Protein AF-A0A954JPV0-F1 (afdb_monomer_lite)

Secondary structure (DSSP, 8-state):
-------PPPPPPSHHHHHHHHHHHHHHHHHHHHHHHH--GGGS-HHHHHH-SS-HHHHHHHHHHHHHHHHHHHHH-HHHHHHHHHHHHHHHHHHHHHHHHTT-S---TT-TT----HHHHHHHHHHHHHHHHHT-HHHHPPPPS-HHHHHHHHHHHHHHHHHHHHHTGGG-PPPPTTS----TTSSSSS------

Foldseek 3Di:
DDDPDPPPPDAPALVLLLVLLLVLLVVLLQLLVLCLQAADLVLDQVVQVVPDPDDSLVSSLVVSLLSQLLSLCCVLPVLVSLVSSLVVLVVLLVSLVVCVVVVHQANSSSHPVDRDGSVVVNVVSVVSSCSNVVSVNNRNPDDDPCVPVSVVVSVVSSVCSNCSSVVSVVPPDDDDPPDPPPPPPPPPPPPPDDDD

pLDDT: mean 75.8, std 16.7, range [33.97, 94.75]

Structure (mmCIF, N/CA/C/O backbone):
data_AF-A0A954JPV0-F1
#
_entry.id   AF-A0A954JPV0-F1
#
loop_
_atom_site.group_PDB
_atom_site.id
_atom_site.type_symbol
_atom_site.label_atom_id
_atom_site.label_alt_id
_atom_site.label_comp_id
_atom_site.label_asym_id
_atom_site.label_entity_id
_atom_site.label_seq_id
_atom_site.pdbx_PDB_ins_code
_atom_site.Cartn_x
_atom_site.Cartn_y
_atom_site.Cartn_z
_atom_site.occupancy
_atom_site.B_iso_or_equiv
_atom_site.auth_seq_id
_atom_site.auth_comp_id
_atom_site.auth_asym_id
_atom_site.auth_atom_id
_atom_site.pdbx_PDB_model_num
ATOM 1 N N . MET A 1 1 ? -30.357 -12.661 48.361 1.00 48.56 1 MET A N 1
ATOM 2 C CA . MET A 1 1 ? -30.732 -12.883 46.947 1.00 48.56 1 MET A CA 1
ATOM 3 C C . MET A 1 1 ? -29.693 -12.183 46.084 1.00 48.56 1 MET A C 1
ATOM 5 O O . MET A 1 1 ? -29.606 -10.963 46.142 1.00 48.56 1 MET A O 1
ATOM 9 N N . SER A 1 2 ? -28.815 -12.945 45.427 1.00 56.59 2 SER A N 1
ATOM 10 C CA . SER A 1 2 ? -27.717 -12.410 44.614 1.00 56.59 2 SER A CA 1
ATOM 11 C C . SER A 1 2 ? -28.245 -11.899 43.273 1.00 56.59 2 SER A C 1
ATOM 13 O O . SER A 1 2 ? -29.060 -12.549 42.623 1.00 56.59 2 SER A O 1
ATOM 15 N N . GLN A 1 3 ? -27.791 -10.715 42.864 1.00 58.31 3 GLN A N 1
ATOM 16 C CA . GLN A 1 3 ? -28.066 -10.189 41.533 1.00 58.31 3 GLN A CA 1
ATOM 17 C C . GLN A 1 3 ? -27.213 -10.949 40.516 1.00 58.31 3 GLN A C 1
ATOM 19 O O . GLN A 1 3 ? -26.001 -10.760 40.429 1.00 58.31 3 GLN A O 1
ATOM 24 N N . PHE A 1 4 ? -27.854 -11.836 39.761 1.00 61.06 4 PHE A N 1
ATOM 25 C CA . PHE A 1 4 ? -27.301 -12.402 38.541 1.00 61.06 4 PHE A CA 1
ATOM 26 C C . PHE A 1 4 ? -27.223 -11.273 37.508 1.00 61.06 4 PHE A C 1
ATOM 28 O O . PHE A 1 4 ? -28.245 -10.848 36.977 1.00 61.06 4 PHE A O 1
ATOM 35 N N . ASN A 1 5 ? -26.025 -10.737 37.276 1.00 64.31 5 ASN A N 1
ATOM 36 C CA . ASN A 1 5 ? -25.766 -9.788 36.199 1.00 64.31 5 ASN A CA 1
ATOM 37 C C . ASN A 1 5 ? -25.364 -10.607 34.959 1.00 64.31 5 ASN A C 1
ATOM 39 O O . ASN A 1 5 ? -24.227 -11.086 34.916 1.00 64.31 5 ASN A O 1
ATOM 43 N N . PRO A 1 6 ? -26.260 -10.858 33.982 1.00 62.78 6 PRO A N 1
ATOM 44 C CA . PRO A 1 6 ? -25.884 -11.575 32.777 1.00 62.78 6 PRO A CA 1
ATOM 45 C C . PRO A 1 6 ? -24.966 -10.658 31.977 1.00 62.78 6 PRO A C 1
ATOM 47 O O . PRO A 1 6 ? -25.417 -9.712 31.331 1.00 62.78 6 PRO A O 1
ATOM 50 N N . ALA A 1 7 ? -23.660 -10.915 32.042 1.00 62.38 7 ALA A N 1
ATOM 51 C CA . ALA A 1 7 ? -22.706 -10.310 31.133 1.00 62.38 7 ALA A CA 1
ATOM 52 C C . ALA A 1 7 ? -23.192 -10.590 29.703 1.00 62.38 7 ALA A C 1
ATOM 54 O O . ALA A 1 7 ? -23.116 -11.717 29.213 1.00 62.38 7 ALA A O 1
ATOM 55 N N . GLY A 1 8 ? -23.768 -9.571 29.061 1.00 60.00 8 GLY A N 1
ATOM 56 C CA . GLY A 1 8 ? -24.167 -9.645 27.663 1.00 60.00 8 GLY A CA 1
ATOM 57 C C . GLY A 1 8 ? -22.962 -10.029 26.797 1.00 60.00 8 GLY A C 1
ATOM 58 O O . GLY A 1 8 ? -21.818 -9.813 27.209 1.00 60.00 8 GLY A O 1
ATOM 59 N N . PRO A 1 9 ? -23.183 -10.598 25.602 1.00 63.31 9 PRO A N 1
ATOM 60 C CA . PRO A 1 9 ? -22.105 -11.096 24.756 1.00 63.31 9 PRO A CA 1
ATOM 61 C C . PRO A 1 9 ? -21.020 -10.027 24.561 1.00 63.31 9 PRO A C 1
ATOM 63 O O . PRO A 1 9 ? -21.281 -8.930 24.058 1.00 63.31 9 PRO A O 1
ATOM 66 N N . SER A 1 10 ? -19.793 -10.349 24.981 1.00 66.19 10 SER A N 1
ATOM 67 C CA . SER A 1 10 ? -18.627 -9.482 24.838 1.00 66.19 10 SER A CA 1
ATOM 68 C C . SER A 1 10 ? -18.413 -9.161 23.359 1.00 66.19 10 SER A C 1
ATOM 70 O O . SER A 1 10 ? -18.226 -10.067 22.544 1.00 66.19 10 SER A O 1
ATOM 72 N N . ARG A 1 11 ? -18.447 -7.874 22.990 1.00 64.69 11 ARG A N 1
ATOM 73 C CA . ARG A 1 11 ? -18.156 -7.451 21.612 1.00 64.69 11 ARG A CA 1
ATOM 74 C C . ARG A 1 11 ? -16.735 -7.904 21.239 1.00 64.69 11 ARG A C 1
ATOM 76 O O . ARG A 1 11 ? -15.827 -7.697 22.045 1.00 64.69 11 ARG A O 1
ATOM 83 N N . PRO A 1 12 ? -16.516 -8.479 20.042 1.00 68.31 12 PRO A N 1
ATOM 84 C CA . PRO A 1 12 ? -15.178 -8.864 19.609 1.00 68.31 12 PRO A CA 1
ATOM 85 C C . PRO A 1 12 ? -14.254 -7.640 19.605 1.00 68.31 12 PRO A C 1
ATOM 87 O O . PRO A 1 12 ? -14.662 -6.536 19.227 1.00 68.31 12 PRO A O 1
ATOM 90 N N . SER A 1 13 ? -13.011 -7.822 20.052 1.00 79.06 13 SER A N 1
ATOM 91 C CA . SER A 1 13 ? -12.046 -6.729 20.131 1.00 79.06 13 SER A CA 1
ATOM 92 C C . SER A 1 13 ? -11.695 -6.220 18.727 1.00 79.06 13 SER A C 1
ATOM 94 O O . SER A 1 13 ? -11.434 -6.985 17.801 1.00 79.06 13 SER A O 1
ATOM 96 N N . SER A 1 14 ? -11.680 -4.894 18.551 1.00 83.19 14 SER A N 1
ATOM 97 C CA . SER A 1 14 ? -11.304 -4.280 17.263 1.00 83.19 14 SER A CA 1
ATOM 98 C C . SER A 1 14 ? -9.787 -4.152 17.066 1.00 83.19 14 SER A C 1
ATOM 100 O O . SER A 1 14 ? -9.339 -3.757 15.992 1.00 83.19 14 SER A O 1
ATOM 102 N N . ALA A 1 15 ? -8.997 -4.474 18.095 1.00 86.50 15 ALA A N 1
ATOM 103 C CA . ALA A 1 15 ? -7.543 -4.332 18.116 1.00 86.50 15 ALA A CA 1
ATOM 104 C C . ALA A 1 15 ? -6.817 -5.115 17.002 1.00 86.50 15 ALA A C 1
ATOM 106 O O . ALA A 1 15 ? -6.080 -4.473 16.254 1.00 86.50 15 ALA A O 1
ATOM 107 N N . PRO A 1 16 ? -7.045 -6.432 16.802 1.00 88.44 16 PRO A N 1
ATOM 108 C CA . PRO A 1 16 ? -6.337 -7.179 15.759 1.00 88.44 16 PRO A CA 1
ATOM 109 C C . PRO A 1 16 ? -6.669 -6.670 14.352 1.00 88.44 16 PRO A C 1
ATOM 111 O O . PRO A 1 16 ? -5.779 -6.551 13.518 1.00 88.44 16 PRO A O 1
ATOM 114 N N . ALA A 1 17 ? -7.925 -6.286 14.101 1.00 89.44 17 ALA A N 1
ATOM 115 C CA . ALA A 1 17 ? -8.338 -5.731 12.813 1.00 89.44 17 ALA A CA 1
ATOM 116 C C . ALA A 1 17 ? -7.690 -4.371 12.524 1.00 89.44 17 ALA A C 1
ATOM 118 O O . ALA A 1 17 ? -7.269 -4.106 11.401 1.00 89.44 17 ALA A O 1
ATOM 119 N N . ARG A 1 18 ? -7.581 -3.506 13.538 1.00 89.19 18 ARG A N 1
ATOM 120 C CA . ARG A 1 18 ? -6.890 -2.216 13.403 1.00 89.19 18 ARG A CA 1
ATOM 121 C C . ARG A 1 18 ? -5.397 -2.398 13.171 1.00 89.19 18 ARG A C 1
ATOM 123 O O . ARG A 1 18 ? -4.851 -1.703 12.323 1.00 89.19 18 ARG A O 1
ATOM 130 N N . LEU A 1 19 ? -4.768 -3.323 13.895 1.00 92.75 19 LEU A N 1
ATOM 131 C CA . LEU A 1 19 ? -3.352 -3.629 13.725 1.00 92.75 19 LEU A CA 1
ATOM 132 C C . LEU A 1 19 ? -3.073 -4.175 12.322 1.00 92.75 19 LEU A C 1
ATOM 134 O O . LEU A 1 19 ? -2.177 -3.677 11.655 1.00 92.75 19 LEU A O 1
ATOM 138 N N . ALA A 1 20 ? -3.877 -5.125 11.839 1.00 93.12 20 ALA A N 1
ATOM 139 C CA . ALA A 1 20 ? -3.708 -5.682 10.500 1.00 93.12 20 ALA A CA 1
ATOM 140 C C . ALA A 1 20 ? -3.866 -4.616 9.403 1.00 93.12 20 ALA A C 1
ATOM 142 O O . ALA A 1 20 ? -3.035 -4.534 8.502 1.00 93.12 20 ALA A O 1
ATOM 143 N N . ILE A 1 21 ? -4.880 -3.746 9.511 1.00 92.06 21 ILE A N 1
ATOM 144 C CA . ILE A 1 21 ? -5.064 -2.617 8.583 1.00 92.06 21 ILE A CA 1
ATOM 145 C C . ILE A 1 21 ? -3.882 -1.654 8.648 1.00 92.06 21 ILE A C 1
ATOM 147 O O . ILE A 1 21 ? -3.426 -1.195 7.606 1.00 92.06 21 ILE A O 1
ATOM 151 N N . PHE A 1 22 ? -3.382 -1.352 9.847 1.00 93.88 22 PHE A N 1
ATOM 152 C CA . PHE A 1 22 ? -2.230 -0.476 10.014 1.00 93.88 22 PHE A CA 1
ATOM 153 C C . PHE A 1 22 ? -0.975 -1.064 9.367 1.00 93.88 22 PHE A C 1
ATOM 155 O O . PHE A 1 22 ? -0.300 -0.350 8.639 1.00 93.88 22 PHE A O 1
ATOM 162 N N . LEU A 1 23 ? -0.696 -2.354 9.573 1.00 94.44 23 LEU A N 1
ATOM 163 C CA . LEU A 1 23 ? 0.449 -3.032 8.961 1.00 94.44 23 LEU A CA 1
ATOM 164 C C . LEU A 1 23 ? 0.348 -3.047 7.431 1.00 94.44 23 LEU A C 1
ATOM 166 O O . LEU A 1 23 ? 1.318 -2.707 6.760 1.00 94.44 23 LEU A O 1
ATOM 170 N N . CYS A 1 24 ? -0.829 -3.361 6.879 1.00 93.06 24 CYS A N 1
ATOM 171 C CA . CYS A 1 24 ? -1.049 -3.325 5.429 1.00 93.06 24 CYS A CA 1
ATOM 172 C C . CYS A 1 24 ? -0.903 -1.904 4.868 1.00 93.06 24 CYS A C 1
ATOM 174 O O . CYS A 1 24 ? -0.265 -1.688 3.844 1.00 93.06 24 CYS A O 1
ATOM 176 N N . MET A 1 25 ? -1.475 -0.912 5.553 1.00 94.69 25 MET A N 1
ATOM 177 C CA . MET A 1 25 ? -1.362 0.492 5.163 1.00 94.69 25 MET A CA 1
ATOM 178 C C . MET A 1 25 ? 0.088 0.974 5.220 1.00 94.69 25 MET A C 1
ATOM 180 O O . MET A 1 25 ? 0.541 1.614 4.278 1.00 94.69 25 MET A O 1
ATOM 184 N N . ALA A 1 26 ? 0.823 0.644 6.283 1.00 93.81 26 ALA A N 1
ATOM 185 C CA . ALA A 1 26 ? 2.216 1.037 6.451 1.00 93.81 26 ALA A CA 1
ATOM 186 C C . ALA A 1 26 ? 3.112 0.403 5.379 1.00 93.81 26 ALA A C 1
ATOM 188 O O . ALA A 1 26 ? 3.963 1.088 4.820 1.00 93.81 26 ALA A O 1
ATOM 189 N N . TRP A 1 27 ? 2.888 -0.873 5.051 1.00 93.81 27 TRP A N 1
ATOM 190 C CA . TRP A 1 27 ? 3.609 -1.560 3.981 1.00 93.81 27 TRP A CA 1
ATOM 191 C C . TRP A 1 27 ? 3.318 -0.957 2.602 1.00 93.81 27 TRP A C 1
ATOM 193 O O . TRP A 1 27 ? 4.249 -0.640 1.861 1.00 93.81 27 TRP A O 1
ATOM 203 N N . LEU A 1 28 ? 2.039 -0.717 2.287 1.00 92.62 28 LEU A N 1
ATOM 204 C CA . LEU A 1 28 ? 1.627 -0.042 1.054 1.00 92.62 28 LEU A CA 1
ATOM 205 C C . LEU A 1 28 ? 2.252 1.355 0.943 1.00 92.62 28 LEU A C 1
ATOM 207 O O . LEU A 1 28 ? 2.811 1.707 -0.092 1.00 92.62 28 LEU A O 1
ATOM 211 N N . LEU A 1 29 ? 2.183 2.140 2.022 1.00 90.44 29 LEU A N 1
ATOM 212 C CA . LEU A 1 29 ? 2.734 3.490 2.078 1.00 90.44 29 LEU A CA 1
ATOM 213 C C . LEU A 1 29 ? 4.252 3.479 1.894 1.00 90.44 29 LEU A C 1
ATOM 215 O O . LEU A 1 29 ? 4.784 4.316 1.172 1.00 90.44 29 LEU A O 1
ATOM 219 N N . MET A 1 30 ? 4.942 2.520 2.512 1.00 88.94 30 MET A N 1
ATOM 220 C CA . MET A 1 30 ? 6.374 2.331 2.322 1.00 88.94 30 MET A CA 1
ATOM 221 C C . MET A 1 30 ? 6.691 2.086 0.841 1.00 88.94 30 MET A C 1
ATOM 223 O O . MET A 1 30 ? 7.529 2.793 0.286 1.00 88.94 30 MET A O 1
ATOM 227 N N . GLY A 1 31 ? 5.972 1.174 0.178 1.00 86.06 31 GLY A N 1
ATOM 228 C CA . GLY A 1 31 ? 6.119 0.927 -1.260 1.00 86.06 31 GLY A CA 1
ATOM 229 C C . GLY A 1 31 ? 5.879 2.170 -2.119 1.00 86.06 31 GLY A C 1
ATOM 230 O O . GLY A 1 31 ? 6.697 2.484 -2.984 1.00 86.06 31 GLY A O 1
ATOM 231 N N . ALA A 1 32 ? 4.814 2.923 -1.842 1.00 86.50 32 ALA A N 1
ATOM 232 C CA . ALA A 1 32 ? 4.493 4.154 -2.562 1.00 86.50 32 ALA A CA 1
ATOM 233 C C . ALA A 1 32 ? 5.582 5.224 -2.400 1.00 86.50 32 ALA A C 1
ATOM 235 O O . ALA A 1 32 ? 5.960 5.881 -3.368 1.00 86.50 32 ALA A O 1
ATOM 236 N N . LEU A 1 33 ? 6.124 5.378 -1.187 1.00 84.94 33 LEU A N 1
ATOM 237 C CA . LEU A 1 33 ? 7.220 6.307 -0.911 1.00 84.94 33 LEU A CA 1
ATOM 238 C C . LEU A 1 33 ? 8.512 5.885 -1.618 1.00 84.94 33 LEU A C 1
ATOM 240 O O . LEU A 1 33 ? 9.195 6.740 -2.179 1.00 84.94 33 LEU A O 1
ATOM 244 N N . PHE A 1 34 ? 8.832 4.589 -1.659 1.00 82.75 34 PHE A N 1
ATOM 245 C CA . PHE A 1 34 ? 9.973 4.094 -2.434 1.00 82.75 34 PHE A CA 1
ATOM 246 C C . PHE A 1 34 ? 9.815 4.393 -3.927 1.00 82.75 34 PHE A C 1
ATOM 248 O O . PHE A 1 34 ? 10.742 4.929 -4.536 1.00 82.75 34 PHE A O 1
ATOM 255 N N . LYS A 1 35 ? 8.628 4.149 -4.500 1.00 77.44 35 LYS A N 1
ATOM 256 C CA . LYS A 1 35 ? 8.332 4.505 -5.896 1.00 77.44 35 LYS A CA 1
ATOM 257 C C . LYS A 1 35 ? 8.420 6.012 -6.144 1.00 77.44 35 LYS A C 1
ATOM 259 O O . LYS A 1 35 ? 8.940 6.427 -7.172 1.00 77.44 35 LYS A O 1
ATOM 264 N N . LEU A 1 36 ? 7.955 6.832 -5.204 1.00 80.00 36 LEU A N 1
ATOM 265 C CA . LEU A 1 36 ? 7.974 8.291 -5.316 1.00 80.00 36 LEU A CA 1
ATOM 266 C C . LEU A 1 36 ? 9.392 8.881 -5.243 1.00 80.00 36 LEU A C 1
ATOM 268 O O . LEU A 1 36 ? 9.657 9.892 -5.885 1.00 80.00 36 LEU A O 1
ATOM 272 N N . LEU A 1 37 ? 10.284 8.275 -4.453 1.00 77.88 37 LEU A N 1
ATOM 273 C CA . LEU A 1 37 ? 11.633 8.797 -4.201 1.00 77.88 37 LEU A CA 1
ATOM 274 C C . LEU A 1 37 ? 12.715 8.177 -5.097 1.00 77.88 37 LEU A C 1
ATOM 276 O O . LEU A 1 37 ? 13.721 8.831 -5.360 1.00 77.88 37 LEU A O 1
ATOM 280 N N . LYS A 1 38 ? 12.551 6.914 -5.507 1.00 69.81 38 LYS A N 1
ATOM 281 C CA . LYS A 1 38 ? 13.570 6.128 -6.230 1.00 69.81 38 LYS A CA 1
ATOM 282 C C . LYS A 1 38 ? 13.013 5.299 -7.392 1.00 69.81 38 LYS A C 1
ATOM 284 O O . LYS A 1 38 ? 13.759 4.528 -7.992 1.00 69.81 38 LYS A O 1
ATOM 289 N N . GLY A 1 39 ? 11.718 5.400 -7.678 1.00 62.53 39 GLY A N 1
ATOM 290 C CA . GLY A 1 39 ? 11.088 4.649 -8.756 1.00 62.53 39 GLY A CA 1
ATOM 291 C C . GLY A 1 39 ? 1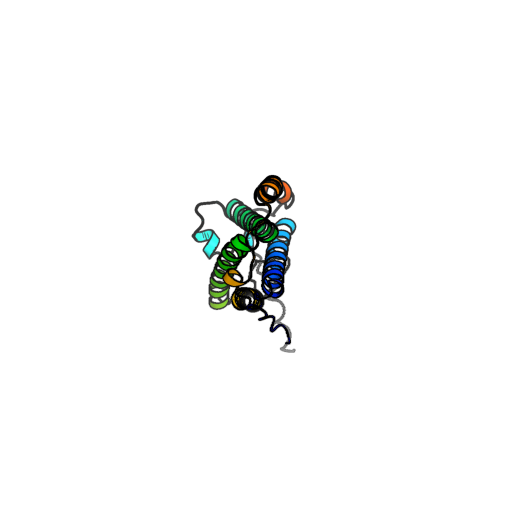1.389 5.244 -10.126 1.00 62.53 39 GLY A C 1
ATOM 292 O O . GLY A 1 39 ? 11.466 6.461 -10.291 1.00 62.53 39 GLY A O 1
ATOM 293 N N . SER A 1 40 ? 11.518 4.369 -11.112 1.00 65.88 40 SER A N 1
ATOM 294 C CA . SER A 1 40 ? 11.556 4.695 -12.530 1.00 65.88 40 SER A CA 1
ATOM 295 C C . SER A 1 40 ? 10.286 4.164 -13.203 1.00 65.88 40 SER A C 1
ATOM 297 O O . SER A 1 40 ? 9.798 3.097 -12.836 1.00 65.88 40 SER A O 1
ATOM 299 N N . PRO A 1 41 ? 9.750 4.833 -14.235 1.00 59.69 41 PRO A N 1
ATOM 300 C CA . PRO A 1 41 ? 8.683 4.276 -15.069 1.00 59.69 41 PRO A CA 1
ATOM 301 C C . PRO A 1 41 ? 9.082 2.963 -15.755 1.00 59.69 41 PRO A C 1
ATOM 303 O O . PRO A 1 41 ? 8.212 2.188 -16.135 1.00 59.69 41 PRO A O 1
ATOM 306 N N . ALA A 1 42 ? 10.386 2.699 -15.898 1.00 62.97 42 ALA A N 1
ATOM 307 C CA . ALA A 1 42 ? 10.899 1.415 -16.374 1.00 62.97 42 ALA A CA 1
ATOM 308 C C . ALA A 1 42 ? 10.651 0.264 -15.378 1.00 62.97 42 ALA A C 1
ATOM 3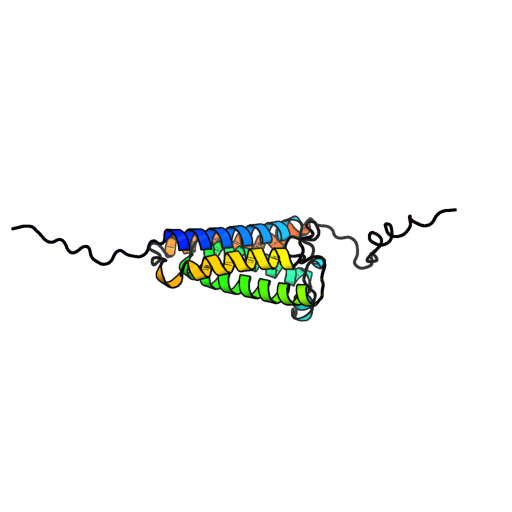10 O O . ALA A 1 42 ? 10.725 -0.898 -15.761 1.00 62.97 42 ALA A O 1
ATOM 311 N N . ASP A 1 43 ? 10.327 0.578 -14.119 1.00 63.78 43 ASP A N 1
ATOM 312 C CA . ASP A 1 43 ? 9.992 -0.410 -13.092 1.00 63.78 43 ASP A CA 1
ATOM 313 C C . ASP A 1 43 ? 8.531 -0.882 -13.188 1.00 63.78 43 ASP A C 1
ATOM 315 O O . ASP A 1 43 ? 8.102 -1.729 -12.397 1.00 63.78 43 ASP A O 1
ATOM 319 N N . LEU A 1 44 ? 7.739 -0.341 -14.129 1.00 61.78 44 LEU A N 1
ATOM 320 C CA . LEU A 1 44 ? 6.412 -0.879 -14.395 1.00 61.78 44 LEU A CA 1
ATOM 321 C C . LEU A 1 44 ? 6.516 -2.282 -15.000 1.00 61.78 44 LEU A C 1
ATOM 323 O O . LEU A 1 44 ? 7.216 -2.483 -15.993 1.00 61.78 44 LEU A O 1
ATOM 327 N N . PRO A 1 45 ? 5.735 -3.239 -14.482 1.00 65.81 45 PRO A N 1
ATOM 328 C CA . PRO A 1 45 ? 5.615 -4.528 -15.125 1.00 65.81 45 PRO A CA 1
ATOM 329 C C . PRO A 1 45 ? 4.981 -4.356 -16.517 1.00 65.81 45 PRO A C 1
ATOM 331 O O . PRO A 1 45 ? 4.015 -3.594 -16.659 1.00 65.81 45 PRO A O 1
ATOM 334 N N . PRO A 1 46 ? 5.482 -5.069 -17.544 1.00 65.38 46 PRO A N 1
ATOM 335 C CA . PRO A 1 46 ? 5.078 -4.874 -18.939 1.00 65.38 46 PRO A CA 1
ATOM 336 C C . PRO A 1 46 ? 3.571 -5.050 -19.143 1.00 65.38 46 PRO A C 1
ATOM 338 O O . PRO A 1 46 ? 2.962 -4.347 -19.939 1.00 65.38 46 PRO A O 1
ATOM 341 N N . GLN A 1 47 ? 2.927 -5.886 -18.328 1.00 66.06 47 GLN A N 1
ATOM 342 C CA . GLN A 1 47 ? 1.484 -6.110 -18.382 1.00 66.06 47 GLN A CA 1
ATOM 343 C C . GLN A 1 47 ? 0.674 -4.856 -18.019 1.00 66.06 47 GLN A C 1
ATOM 345 O O . GLN A 1 47 ? -0.442 -4.695 -18.499 1.00 66.06 47 GLN A O 1
ATOM 350 N N . ILE A 1 48 ? 1.195 -3.974 -17.159 1.00 66.88 48 ILE A N 1
ATOM 351 C CA . ILE A 1 48 ? 0.520 -2.711 -16.822 1.00 66.88 48 ILE A CA 1
ATOM 352 C C . ILE A 1 48 ? 0.745 -1.683 -17.933 1.00 66.88 48 ILE A C 1
ATOM 354 O O . ILE A 1 48 ? -0.169 -0.922 -18.246 1.00 66.88 48 ILE A O 1
ATOM 358 N N . VAL A 1 49 ? 1.928 -1.691 -18.552 1.00 70.44 49 VAL A N 1
ATOM 359 C CA . VAL A 1 49 ? 2.247 -0.822 -19.693 1.00 70.44 49 VAL A CA 1
ATOM 360 C C . VAL A 1 49 ? 1.368 -1.164 -20.898 1.00 70.44 49 VAL A C 1
ATOM 362 O O . VAL A 1 49 ? 0.804 -0.265 -21.506 1.00 70.44 49 VAL A O 1
ATOM 365 N N . GLU A 1 50 ? 1.184 -2.450 -21.196 1.00 69.44 50 GLU A N 1
ATOM 366 C CA . GLU A 1 50 ? 0.373 -2.916 -22.331 1.00 69.44 50 GLU A CA 1
ATOM 367 C C . GLU A 1 50 ? -1.133 -2.663 -22.158 1.00 69.44 50 GLU A C 1
ATOM 369 O O . GLU A 1 50 ? -1.846 -2.475 -23.141 1.00 69.44 50 GLU A O 1
ATOM 374 N N . ILE A 1 51 ? -1.636 -2.670 -20.919 1.00 72.69 51 ILE A N 1
ATOM 375 C CA . ILE A 1 51 ? -3.065 -2.467 -20.625 1.00 72.69 51 ILE A CA 1
ATOM 376 C C . ILE A 1 51 ? -3.409 -0.976 -20.489 1.00 72.69 51 ILE A C 1
ATOM 378 O O . ILE A 1 51 ? -4.563 -0.586 -20.683 1.00 72.69 51 ILE A O 1
ATOM 382 N N . SER A 1 52 ? -2.440 -0.135 -20.125 1.00 66.06 52 SER A N 1
ATOM 383 C CA . SER A 1 52 ? -2.694 1.282 -19.886 1.00 66.06 52 SER A CA 1
ATOM 384 C C . SER A 1 52 ? -2.883 2.050 -21.200 1.00 66.06 52 SER A C 1
ATOM 386 O O . SER A 1 52 ? -2.040 1.964 -22.089 1.00 66.06 52 SER A O 1
ATOM 388 N N . PRO A 1 53 ? -3.934 2.882 -21.324 1.00 70.81 53 PRO A N 1
ATOM 389 C CA . PRO A 1 53 ? -4.103 3.774 -22.470 1.00 70.81 53 PRO A CA 1
ATOM 390 C C . PRO A 1 53 ? -3.175 5.004 -22.421 1.00 70.81 53 PRO A C 1
ATOM 392 O O . PRO A 1 53 ? -3.236 5.854 -23.310 1.00 70.81 53 PRO A O 1
ATOM 395 N N . TRP A 1 54 ? -2.360 5.150 -21.370 1.00 68.25 54 TRP A N 1
ATOM 396 C CA . TRP A 1 54 ? -1.493 6.306 -21.145 1.00 68.25 54 TRP A CA 1
ATOM 397 C C . TRP A 1 54 ? -0.013 5.957 -21.264 1.00 68.25 54 TRP A C 1
ATOM 399 O O . TRP A 1 54 ? 0.389 4.809 -21.106 1.00 68.25 54 TRP A O 1
ATOM 409 N N . ASP A 1 55 ? 0.813 6.991 -21.443 1.00 77.25 55 ASP A N 1
ATOM 410 C CA . ASP A 1 55 ? 2.265 6.852 -21.371 1.00 77.25 55 ASP A CA 1
ATOM 411 C C . ASP A 1 55 ? 2.706 6.223 -20.034 1.00 77.25 55 ASP A C 1
ATOM 413 O O . ASP A 1 55 ? 2.086 6.439 -18.980 1.00 77.25 55 ASP A O 1
ATOM 417 N N . SER A 1 56 ? 3.796 5.454 -20.071 1.00 70.88 56 SER A N 1
ATOM 418 C CA . SER A 1 56 ? 4.322 4.703 -18.918 1.00 70.88 56 SER A CA 1
ATOM 419 C C . SER A 1 56 ? 4.567 5.623 -17.722 1.00 70.88 56 SER A C 1
ATOM 421 O O . SER A 1 56 ? 4.316 5.256 -16.575 1.00 70.88 56 SER A O 1
ATOM 423 N N . TYR A 1 57 ? 4.955 6.871 -17.994 1.00 73.69 57 TYR A N 1
ATOM 424 C CA . TYR A 1 57 ? 5.182 7.903 -16.992 1.00 73.69 57 TYR A CA 1
ATOM 425 C C . TYR A 1 57 ? 3.912 8.309 -16.229 1.00 73.69 57 TYR A C 1
ATOM 427 O O . TYR A 1 57 ? 3.892 8.338 -14.996 1.00 73.69 57 TYR A O 1
ATOM 435 N N . ASN A 1 58 ? 2.821 8.583 -16.949 1.00 75.56 58 ASN A N 1
ATOM 436 C CA . ASN A 1 58 ? 1.542 8.958 -16.338 1.00 75.56 58 ASN A CA 1
ATOM 437 C C . ASN A 1 58 ? 0.892 7.768 -15.629 1.00 75.56 58 ASN A C 1
ATOM 439 O O . ASN A 1 58 ? 0.288 7.939 -14.570 1.00 75.56 58 ASN A O 1
ATOM 443 N N . THR A 1 59 ? 1.080 6.564 -16.169 1.00 79.62 59 THR A N 1
ATOM 444 C CA . THR A 1 59 ? 0.636 5.316 -15.541 1.00 79.62 59 THR A CA 1
ATOM 445 C C . THR A 1 59 ? 1.363 5.077 -14.216 1.00 79.62 59 THR A C 1
ATOM 447 O O . THR A 1 59 ? 0.715 4.779 -13.212 1.00 79.62 59 THR A O 1
ATOM 450 N N . PHE A 1 60 ? 2.685 5.295 -14.167 1.00 78.62 60 PHE A N 1
ATOM 451 C CA . PHE A 1 60 ? 3.469 5.181 -12.932 1.00 78.62 60 PHE A CA 1
ATOM 452 C C . PHE A 1 60 ? 3.002 6.168 -11.861 1.00 78.62 60 PHE A C 1
ATOM 454 O O . PHE A 1 60 ? 2.724 5.790 -10.723 1.00 78.62 60 PHE A O 1
ATOM 461 N N . ARG A 1 61 ? 2.868 7.443 -12.242 1.00 82.50 61 ARG A N 1
ATOM 462 C CA . ARG A 1 61 ? 2.409 8.513 -11.344 1.00 82.50 61 ARG A CA 1
ATOM 463 C C . ARG A 1 61 ? 1.006 8.242 -10.818 1.00 82.50 61 ARG A C 1
ATOM 465 O O . ARG A 1 61 ? 0.760 8.414 -9.626 1.00 82.50 61 ARG A O 1
ATOM 472 N N . GLY A 1 62 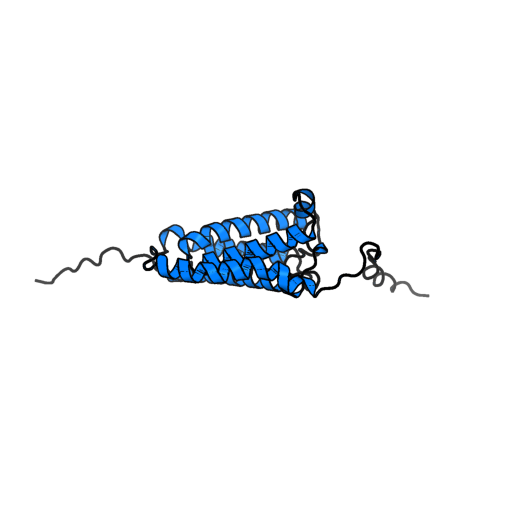? 0.115 7.770 -11.689 1.00 82.75 62 GLY A N 1
ATOM 473 C CA . GLY A 1 62 ? -1.232 7.348 -11.325 1.00 82.75 62 GLY A CA 1
ATOM 474 C C . GLY A 1 62 ? -1.225 6.200 -10.317 1.00 82.75 62 GLY A C 1
ATOM 475 O O . GLY A 1 62 ? -1.936 6.274 -9.318 1.00 82.75 62 GLY A O 1
ATOM 476 N N . ALA A 1 63 ? -0.381 5.184 -10.519 1.00 85.31 63 ALA A N 1
ATOM 477 C CA . ALA A 1 63 ? -0.243 4.074 -9.578 1.00 85.31 63 ALA A CA 1
ATOM 478 C C . ALA A 1 63 ? 0.198 4.559 -8.186 1.00 85.31 63 ALA A C 1
ATOM 480 O O . ALA A 1 63 ? -0.461 4.239 -7.197 1.00 85.31 63 ALA A O 1
ATOM 481 N N . ILE A 1 64 ? 1.230 5.409 -8.102 1.00 85.44 64 ILE A N 1
ATOM 482 C CA . ILE A 1 64 ? 1.682 5.994 -6.825 1.00 85.44 64 ILE A CA 1
ATOM 483 C C . ILE A 1 64 ? 0.562 6.817 -6.174 1.00 85.44 64 ILE A C 1
ATOM 485 O O . ILE A 1 64 ? 0.304 6.675 -4.978 1.00 85.44 64 ILE A O 1
ATOM 489 N N . ALA A 1 65 ? -0.129 7.658 -6.948 1.00 88.00 65 ALA A N 1
ATOM 490 C CA . ALA A 1 65 ? -1.230 8.474 -6.441 1.00 88.00 65 ALA A CA 1
ATOM 491 C C . ALA A 1 65 ? -2.346 7.608 -5.840 1.00 88.00 65 ALA A C 1
ATOM 493 O O . ALA A 1 65 ? -2.849 7.909 -4.755 1.00 88.00 65 ALA A O 1
ATOM 494 N N . ILE A 1 66 ? -2.704 6.510 -6.513 1.00 90.00 66 ILE A N 1
ATOM 495 C CA . ILE A 1 66 ? -3.702 5.550 -6.034 1.00 90.00 66 ILE A CA 1
ATOM 496 C C . ILE A 1 66 ? -3.236 4.897 -4.728 1.00 90.00 66 ILE A C 1
ATOM 498 O O . ILE A 1 66 ? -4.010 4.865 -3.770 1.00 90.00 66 ILE A O 1
ATOM 502 N N . GLU A 1 67 ? -1.987 4.427 -4.648 1.00 91.44 67 GLU A N 1
ATOM 503 C CA . GLU A 1 67 ? -1.433 3.815 -3.430 1.00 91.44 67 GLU A CA 1
ATOM 504 C C . GLU A 1 67 ? -1.495 4.781 -2.230 1.00 91.44 67 GLU A C 1
ATOM 506 O O . GLU A 1 67 ? -1.988 4.412 -1.158 1.00 91.44 67 GLU A O 1
ATOM 511 N N . LEU A 1 68 ? -1.091 6.043 -2.423 1.00 90.31 68 LEU A N 1
ATOM 512 C CA . LEU A 1 68 ? -1.150 7.085 -1.390 1.00 90.31 68 LEU A CA 1
ATOM 513 C C . LEU A 1 68 ? -2.594 7.409 -0.970 1.00 90.31 68 LEU A C 1
ATOM 515 O O . LEU A 1 68 ? -2.890 7.521 0.223 1.00 90.31 68 LEU A O 1
ATOM 519 N N . CYS A 1 69 ? -3.519 7.494 -1.929 1.00 91.69 69 CYS A N 1
ATOM 520 C CA . CYS A 1 69 ? -4.936 7.727 -1.649 1.00 91.69 69 CYS A CA 1
ATOM 521 C C . CYS A 1 69 ? -5.558 6.576 -0.845 1.00 91.69 69 CYS A C 1
ATOM 523 O O . CYS A 1 69 ? -6.301 6.817 0.111 1.00 91.69 69 CYS A O 1
ATOM 525 N N . ILE A 1 70 ? -5.241 5.324 -1.189 1.00 92.31 70 ILE A N 1
ATOM 526 C CA . ILE A 1 70 ? -5.712 4.147 -0.449 1.00 92.31 70 ILE A CA 1
ATOM 527 C C . ILE A 1 70 ? -5.148 4.152 0.974 1.00 92.31 70 ILE A C 1
ATOM 529 O O . ILE A 1 70 ? -5.904 3.915 1.921 1.00 92.31 70 ILE A O 1
ATOM 533 N N . ALA A 1 71 ? -3.865 4.483 1.151 1.00 92.19 71 ALA A N 1
ATOM 534 C CA . ALA A 1 71 ? -3.259 4.613 2.474 1.00 92.19 71 ALA A CA 1
ATOM 535 C C . ALA A 1 71 ? -3.960 5.693 3.323 1.00 92.19 71 ALA A C 1
ATOM 537 O O . ALA A 1 71 ? -4.306 5.444 4.483 1.00 92.19 71 ALA A O 1
ATOM 538 N N . ALA A 1 72 ? -4.273 6.852 2.734 1.00 90.62 72 ALA A N 1
ATOM 539 C CA . ALA A 1 72 ? -5.018 7.926 3.394 1.00 90.62 72 ALA A CA 1
ATOM 540 C C . ALA A 1 72 ? -6.437 7.496 3.814 1.00 90.62 72 ALA A C 1
ATOM 542 O O . ALA A 1 72 ? -6.864 7.741 4.949 1.00 90.62 72 ALA A O 1
ATOM 543 N N . ILE A 1 73 ? -7.160 6.802 2.926 1.00 90.25 73 ILE A N 1
ATOM 544 C CA . ILE A 1 73 ? -8.488 6.249 3.229 1.00 90.25 73 ILE A CA 1
ATOM 545 C C . ILE A 1 73 ? -8.387 5.206 4.347 1.00 90.25 73 ILE A C 1
ATOM 547 O O . ILE A 1 73 ? -9.220 5.212 5.253 1.00 90.25 73 ILE A O 1
ATOM 551 N N . ALA A 1 74 ? -7.378 4.335 4.329 1.00 90.19 74 ALA A N 1
ATOM 552 C CA . ALA A 1 74 ? -7.176 3.327 5.366 1.00 90.19 74 ALA A CA 1
ATOM 553 C C . ALA A 1 74 ? -6.870 3.924 6.741 1.00 90.19 74 ALA A C 1
ATOM 555 O O . ALA A 1 74 ? -7.377 3.422 7.750 1.00 90.19 74 ALA A O 1
ATOM 556 N N . LEU A 1 75 ? -6.126 5.029 6.776 1.00 89.38 75 LEU A N 1
ATOM 557 C CA . LEU A 1 75 ? -5.813 5.756 7.999 1.00 89.38 75 LEU A CA 1
ATOM 558 C C . LEU A 1 75 ? -7.060 6.416 8.614 1.00 89.38 75 LEU A C 1
ATOM 560 O O . LEU A 1 75 ? -7.311 6.291 9.816 1.00 89.38 75 LEU A O 1
ATOM 564 N N . LEU A 1 76 ? -7.871 7.097 7.799 1.00 87.56 76 LEU A N 1
ATOM 565 C CA . LEU A 1 76 ? -9.016 7.882 8.284 1.00 87.56 76 LEU A CA 1
ATOM 566 C C . LEU A 1 76 ? -10.310 7.064 8.401 1.00 87.56 76 LEU A C 1
ATOM 568 O O . LEU A 1 76 ? -11.103 7.262 9.329 1.00 87.56 76 LEU A O 1
ATOM 572 N N . TRP A 1 77 ? -10.524 6.097 7.514 1.00 88.88 77 TRP A N 1
ATOM 573 C CA . TRP A 1 77 ? -11.667 5.184 7.511 1.00 88.88 77 TRP A CA 1
ATOM 574 C C . TRP A 1 77 ? -11.224 3.732 7.373 1.00 88.88 77 TRP A C 1
ATOM 576 O O . TRP A 1 77 ? -11.439 3.131 6.326 1.00 88.88 77 TRP A O 1
ATOM 586 N N . PRO A 1 78 ? -10.756 3.081 8.450 1.00 85.44 78 PRO A N 1
ATOM 587 C CA . PRO A 1 78 ? -10.345 1.674 8.395 1.00 85.44 78 PRO A CA 1
ATOM 588 C C . PRO A 1 78 ? -11.462 0.736 7.900 1.00 85.44 78 PRO A C 1
ATOM 590 O O . PRO A 1 78 ? -11.199 -0.279 7.264 1.00 85.44 78 PRO A O 1
ATOM 593 N N . ARG A 1 79 ? -12.735 1.095 8.132 1.00 85.88 79 ARG A N 1
ATOM 594 C CA . ARG A 1 79 ? -13.899 0.325 7.662 1.00 85.88 79 ARG A CA 1
ATOM 595 C C . ARG A 1 79 ? -14.112 0.387 6.144 1.00 85.88 79 ARG A C 1
ATOM 597 O O . ARG A 1 79 ? -14.729 -0.521 5.604 1.00 85.88 79 ARG A O 1
ATOM 604 N N . LEU A 1 80 ? -13.633 1.433 5.478 1.00 88.81 80 LEU A N 1
ATOM 605 C CA . LEU A 1 80 ? -13.629 1.526 4.016 1.00 88.81 80 LEU A CA 1
ATOM 606 C C . LEU A 1 80 ? -12.263 1.107 3.452 1.00 88.81 80 LEU A C 1
ATOM 608 O O . LEU A 1 80 ? -12.181 0.426 2.439 1.00 88.81 80 LEU A O 1
ATOM 612 N N . GLY A 1 81 ? -11.195 1.444 4.168 1.00 88.12 81 GLY A N 1
ATOM 613 C CA . GLY A 1 81 ? -9.820 1.129 3.828 1.00 88.12 81 GLY A CA 1
ATOM 614 C C . GLY A 1 81 ? -9.528 -0.353 3.701 1.00 88.12 81 GLY A C 1
ATOM 615 O O . GLY A 1 81 ? -8.816 -0.712 2.780 1.00 88.12 81 GLY A O 1
ATOM 616 N N . TRP A 1 82 ? -10.096 -1.228 4.543 1.00 92.00 82 TRP A N 1
ATOM 617 C CA . TRP A 1 82 ? -9.858 -2.672 4.387 1.00 92.00 82 TRP A CA 1
ATOM 618 C C . TRP A 1 82 ? -10.295 -3.180 3.006 1.00 92.00 82 TRP A C 1
ATOM 620 O O . TRP A 1 82 ? -9.639 -4.057 2.456 1.00 92.00 82 TRP A O 1
ATOM 630 N N . PHE A 1 83 ? -11.370 -2.622 2.435 1.00 93.88 83 PHE A N 1
ATOM 631 C CA . PHE A 1 83 ? -11.860 -3.015 1.117 1.00 93.88 83 PHE A CA 1
ATOM 632 C C . PHE A 1 83 ? -10.863 -2.606 0.029 1.00 93.88 83 PHE A C 1
ATOM 634 O O . PHE A 1 83 ? -10.432 -3.446 -0.755 1.00 93.88 83 PHE A O 1
ATOM 641 N N . PHE A 1 84 ? -10.425 -1.343 0.038 1.00 93.81 84 PHE A N 1
ATOM 642 C CA . PHE A 1 84 ? -9.443 -0.845 -0.928 1.00 93.81 84 PHE A CA 1
ATOM 643 C C . PHE A 1 84 ? -8.056 -1.476 -0.759 1.00 93.81 84 PHE A C 1
ATOM 645 O O . PHE A 1 84 ? -7.423 -1.809 -1.755 1.00 93.81 84 PHE A O 1
ATOM 652 N N . LEU A 1 85 ? -7.612 -1.708 0.480 1.00 92.75 85 LEU A N 1
ATOM 653 C CA . LEU A 1 85 ? -6.386 -2.450 0.773 1.00 92.75 85 LEU A CA 1
ATOM 654 C C . LEU A 1 85 ? -6.481 -3.882 0.241 1.00 92.75 85 LEU A C 1
ATOM 656 O O . LEU A 1 85 ? -5.580 -4.346 -0.439 1.00 92.75 85 LEU A O 1
ATOM 660 N N . THR A 1 86 ? -7.590 -4.582 0.478 1.00 94.31 86 THR A N 1
ATOM 661 C CA . THR A 1 86 ? -7.776 -5.941 -0.058 1.00 94.31 86 THR A CA 1
ATOM 662 C C . THR A 1 86 ? -7.694 -5.932 -1.583 1.00 94.31 86 THR A C 1
ATOM 664 O O . THR A 1 86 ? -6.979 -6.744 -2.164 1.00 94.31 86 THR A O 1
ATOM 667 N N . ALA A 1 87 ? -8.382 -4.989 -2.231 1.00 94.50 87 ALA A N 1
ATOM 668 C CA . ALA A 1 87 ? -8.391 -4.876 -3.684 1.00 94.50 87 ALA A CA 1
ATOM 669 C C . ALA A 1 87 ? -6.988 -4.622 -4.260 1.00 94.50 87 ALA A C 1
ATOM 671 O O . ALA A 1 87 ? -6.579 -5.330 -5.177 1.00 94.50 87 ALA A O 1
ATOM 672 N N . ILE A 1 88 ? -6.228 -3.666 -3.710 1.00 92.81 88 ILE A N 1
ATOM 673 C CA . ILE A 1 88 ? -4.894 -3.345 -4.238 1.00 92.81 88 ILE A CA 1
ATOM 674 C C . ILE A 1 88 ? -3.892 -4.481 -4.004 1.00 92.81 88 ILE A C 1
ATOM 676 O O . ILE A 1 88 ? -3.130 -4.808 -4.908 1.00 92.81 88 ILE A O 1
ATOM 680 N N . TYR A 1 89 ? -3.950 -5.162 -2.855 1.00 92.38 89 TYR A N 1
ATOM 681 C CA . TYR A 1 89 ? -3.105 -6.330 -2.592 1.00 92.38 89 TYR A CA 1
ATOM 682 C C . TYR A 1 89 ? -3.420 -7.494 -3.537 1.00 92.38 89 TYR A C 1
ATOM 684 O O . TYR A 1 89 ? -2.507 -8.180 -3.986 1.00 92.38 89 TYR A O 1
ATOM 692 N N . LEU A 1 90 ? -4.691 -7.711 -3.891 1.00 93.31 90 LEU A N 1
ATOM 693 C CA . LEU A 1 90 ? -5.057 -8.713 -4.898 1.00 93.31 90 LEU A CA 1
ATOM 694 C C . LEU A 1 90 ? -4.517 -8.352 -6.287 1.00 93.31 90 LEU A C 1
ATOM 696 O O . LEU A 1 90 ? -4.043 -9.237 -6.998 1.00 93.31 90 LEU A O 1
ATOM 700 N N . VAL A 1 91 ? -4.546 -7.069 -6.659 1.00 90.19 91 VAL A N 1
ATOM 701 C CA . VAL A 1 91 ? -3.924 -6.596 -7.905 1.00 90.19 91 VAL A CA 1
ATOM 702 C C . VAL A 1 91 ? -2.415 -6.848 -7.877 1.00 90.19 91 VAL A C 1
ATOM 704 O O . VAL A 1 91 ? -1.890 -7.424 -8.829 1.00 90.19 91 VAL A O 1
ATOM 707 N N . PHE A 1 92 ? -1.726 -6.503 -6.785 1.00 89.62 92 PHE A N 1
ATOM 708 C CA . PHE A 1 92 ? -0.290 -6.764 -6.637 1.00 89.62 92 PHE A CA 1
ATOM 709 C C . PHE A 1 92 ? 0.041 -8.248 -6.724 1.00 89.62 92 PHE A C 1
ATOM 711 O O . PHE A 1 92 ? 0.908 -8.623 -7.506 1.00 89.62 92 PHE A O 1
ATOM 718 N N . LEU A 1 93 ? -0.687 -9.107 -6.012 1.00 90.31 93 LEU A N 1
ATOM 719 C CA . LEU A 1 93 ? -0.498 -10.556 -6.087 1.00 90.31 93 LEU A CA 1
ATOM 720 C C . LEU A 1 93 ? -0.750 -11.103 -7.497 1.00 90.31 93 LEU A C 1
ATOM 722 O O . LEU A 1 93 ? -0.015 -11.979 -7.947 1.00 90.31 93 LEU A O 1
ATOM 726 N N . GLY A 1 94 ? -1.749 -10.582 -8.213 1.00 87.69 94 GLY A N 1
ATOM 727 C CA . GLY A 1 94 ? -2.023 -10.971 -9.596 1.00 87.69 94 GLY A CA 1
ATOM 728 C C . GLY A 1 94 ? -0.893 -10.587 -10.555 1.00 87.69 94 GLY A C 1
ATOM 729 O O . GLY A 1 94 ? -0.492 -11.394 -11.396 1.00 87.69 94 GLY A O 1
ATOM 730 N N . VAL A 1 95 ? -0.347 -9.378 -10.411 1.00 85.31 95 VAL A N 1
ATOM 731 C CA . VAL A 1 95 ? 0.801 -8.905 -11.199 1.00 85.31 95 VAL A CA 1
ATOM 732 C C . VAL A 1 95 ? 2.063 -9.699 -10.847 1.00 85.31 95 VAL A C 1
ATOM 734 O O . VAL A 1 95 ? 2.723 -10.223 -11.744 1.00 85.31 95 VAL A O 1
ATOM 737 N N . LEU A 1 96 ? 2.357 -9.874 -9.556 1.00 84.81 96 LEU A N 1
ATOM 738 C CA . LEU A 1 96 ? 3.494 -10.659 -9.069 1.00 84.81 96 LEU A CA 1
ATOM 739 C C . LEU A 1 96 ? 3.418 -12.115 -9.530 1.00 84.81 96 LEU A C 1
ATOM 741 O O . LEU A 1 96 ? 4.427 -12.658 -9.964 1.00 84.81 96 LEU A O 1
ATOM 745 N N . GLY A 1 97 ? 2.233 -12.729 -9.516 1.00 85.62 97 GLY A N 1
ATOM 746 C CA . GLY A 1 97 ? 2.037 -14.094 -10.006 1.00 85.62 97 GLY A CA 1
ATOM 747 C C . GLY A 1 97 ? 2.418 -14.253 -11.480 1.00 85.62 97 GLY A C 1
ATOM 748 O O . GLY A 1 97 ? 3.072 -15.230 -11.841 1.00 85.62 97 GLY A O 1
ATOM 749 N N . LYS A 1 98 ? 2.093 -13.264 -12.325 1.00 83.75 98 LYS A N 1
ATOM 750 C CA . LYS A 1 98 ? 2.526 -13.255 -13.733 1.00 83.75 98 LYS A CA 1
ATOM 751 C C . LYS A 1 98 ? 4.041 -13.085 -13.872 1.00 83.75 98 LYS A C 1
ATOM 753 O O . LYS A 1 98 ? 4.635 -13.744 -14.717 1.00 83.75 98 LYS A O 1
ATOM 758 N N . LEU A 1 99 ? 4.667 -12.246 -13.045 1.00 80.81 99 LEU A N 1
ATOM 759 C CA . LEU A 1 99 ? 6.122 -12.037 -13.063 1.00 80.81 99 LEU A CA 1
ATOM 760 C C . LEU A 1 99 ? 6.892 -13.272 -12.585 1.00 80.81 99 LEU A C 1
ATOM 762 O O . LEU A 1 99 ? 7.903 -13.626 -13.184 1.00 80.81 99 LEU A O 1
ATOM 766 N N . VAL A 1 100 ? 6.393 -13.950 -11.546 1.00 84.50 100 VAL A N 1
ATOM 767 C CA . VAL A 1 100 ? 6.939 -15.232 -11.077 1.00 84.50 100 VAL A CA 1
ATOM 768 C C . VAL A 1 100 ? 6.822 -16.286 -12.177 1.00 84.50 100 VAL A C 1
ATOM 770 O O . VAL A 1 100 ? 7.797 -16.976 -12.456 1.00 84.50 100 VAL A O 1
ATOM 773 N N . ALA A 1 101 ? 5.666 -16.382 -12.842 1.00 83.69 101 ALA A N 1
ATOM 774 C CA . ALA A 1 101 ? 5.470 -17.315 -13.953 1.00 83.69 101 ALA A CA 1
ATOM 775 C C . ALA A 1 101 ? 6.381 -17.012 -15.158 1.00 83.69 101 ALA A C 1
ATOM 777 O O . ALA A 1 101 ? 6.786 -17.931 -15.862 1.00 83.69 101 ALA A O 1
ATOM 778 N N . ALA A 1 102 ? 6.726 -15.740 -15.371 1.00 79.56 102 ALA A N 1
ATOM 779 C CA . ALA A 1 102 ? 7.675 -15.303 -16.392 1.00 79.56 102 ALA A CA 1
ATOM 780 C C . ALA A 1 102 ? 9.153 -15.448 -15.972 1.00 79.56 102 ALA A C 1
ATOM 782 O O . ALA A 1 102 ? 10.034 -15.143 -16.770 1.00 79.56 102 ALA A O 1
ATOM 783 N N . GLY A 1 103 ? 9.441 -15.884 -14.738 1.00 76.81 103 GLY A N 1
ATOM 784 C CA . GLY A 1 103 ? 10.810 -16.055 -14.241 1.00 76.81 103 GLY A CA 1
ATOM 785 C C . GLY A 1 103 ? 11.572 -14.746 -14.011 1.00 76.81 103 GLY A C 1
ATOM 786 O O . GLY A 1 103 ? 12.797 -14.741 -14.065 1.00 76.81 103 GLY A O 1
ATOM 787 N N . ALA A 1 104 ? 10.876 -13.629 -13.773 1.00 74.06 104 ALA A N 1
ATOM 788 C CA . ALA A 1 104 ? 11.521 -12.331 -13.588 1.00 74.06 104 ALA A CA 1
ATOM 789 C C . ALA A 1 104 ? 12.391 -12.291 -12.315 1.00 74.06 104 ALA A C 1
ATOM 791 O O . ALA A 1 104 ? 11.955 -12.697 -11.237 1.00 74.06 104 ALA A O 1
ATOM 792 N N . GLU A 1 105 ? 13.599 -11.728 -12.416 1.00 70.69 105 GLU A N 1
ATOM 793 C CA . GLU A 1 105 ? 14.519 -11.604 -11.273 1.00 70.69 105 GLU A CA 1
ATOM 794 C C . GLU A 1 105 ? 14.115 -10.501 -10.277 1.00 70.69 105 GLU A C 1
ATOM 796 O O . GLU A 1 105 ? 14.475 -10.558 -9.101 1.00 70.69 105 GLU A O 1
ATOM 801 N N . SER A 1 106 ? 13.354 -9.494 -10.723 1.00 75.75 106 SER A N 1
ATOM 802 C CA . SER A 1 106 ? 12.945 -8.346 -9.906 1.00 75.75 106 SER A CA 1
ATOM 803 C C . SER A 1 106 ? 11.495 -7.953 -10.169 1.00 75.75 106 SER A C 1
ATOM 805 O O . SER A 1 106 ? 11.038 -7.961 -11.311 1.00 75.75 106 SER A O 1
ATOM 807 N N . CYS A 1 107 ? 10.768 -7.588 -9.110 1.00 70.69 107 CYS A N 1
ATOM 808 C CA . CYS A 1 107 ? 9.378 -7.142 -9.214 1.00 70.69 107 CYS A CA 1
ATOM 809 C C . CYS A 1 107 ? 9.204 -5.653 -9.552 1.00 70.69 107 CYS A C 1
ATOM 811 O O . CYS A 1 107 ? 8.085 -5.240 -9.845 1.00 70.69 107 CYS A O 1
ATOM 813 N N . GLY A 1 108 ? 10.256 -4.829 -9.440 1.00 67.06 108 GLY A N 1
ATOM 814 C CA . GLY A 1 108 ? 10.187 -3.371 -9.649 1.00 67.06 108 GLY A CA 1
ATOM 815 C C . GLY A 1 108 ? 9.329 -2.600 -8.627 1.00 67.06 108 GLY A C 1
ATOM 816 O O . GLY A 1 108 ? 9.351 -1.372 -8.586 1.00 67.06 108 GLY A O 1
ATOM 817 N N . CYS A 1 109 ? 8.604 -3.285 -7.731 1.00 67.69 109 CYS A N 1
ATOM 818 C CA . CYS A 1 109 ? 7.615 -2.673 -6.837 1.00 67.69 109 CYS A CA 1
ATOM 819 C C . CYS A 1 109 ? 8.194 -1.660 -5.828 1.00 67.69 109 CYS A C 1
ATOM 821 O O . CYS A 1 109 ? 7.441 -0.821 -5.334 1.00 67.69 109 CYS A O 1
ATOM 823 N N . MET A 1 110 ? 9.497 -1.732 -5.529 1.00 65.25 110 MET A N 1
ATOM 824 C CA . MET A 1 110 ? 10.233 -0.816 -4.636 1.00 65.25 110 MET A CA 1
ATOM 825 C C . MET A 1 110 ? 11.195 0.122 -5.397 1.00 65.25 110 MET A C 1
ATOM 827 O O . MET A 1 110 ? 12.018 0.801 -4.781 1.00 65.25 110 MET A O 1
ATOM 831 N N . GLY A 1 111 ? 11.083 0.178 -6.728 1.00 62.22 111 GLY A N 1
ATOM 832 C CA . GLY A 1 111 ? 11.971 0.929 -7.615 1.00 62.22 111 GLY A CA 1
ATOM 833 C C . GLY A 1 111 ? 13.250 0.174 -8.000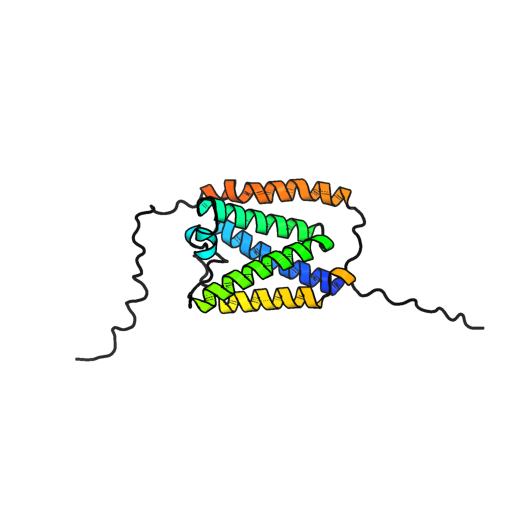 1.00 62.22 111 GLY A C 1
ATOM 834 O O . GLY A 1 111 ? 13.653 -0.784 -7.335 1.00 62.22 111 GLY A O 1
ATOM 835 N N . SER A 1 112 ? 13.920 0.644 -9.053 1.00 62.44 112 SER A N 1
ATOM 836 C CA . SER A 1 112 ? 15.143 0.060 -9.638 1.00 62.44 112 SER A CA 1
ATOM 837 C C . SER A 1 112 ? 16.309 -0.117 -8.655 1.00 62.44 112 SER A C 1
ATOM 839 O O . SER A 1 112 ? 17.206 -0.931 -8.873 1.00 62.44 112 SER A O 1
ATOM 841 N N . SER A 1 113 ? 16.289 0.621 -7.543 1.00 62.09 113 SER A N 1
ATOM 842 C CA . SER A 1 113 ? 17.316 0.569 -6.499 1.00 62.09 113 SER A CA 1
ATOM 843 C C . SER A 1 113 ? 17.236 -0.670 -5.599 1.00 62.09 113 SER A C 1
ATOM 845 O O . SER A 1 113 ? 18.216 -0.976 -4.921 1.00 62.09 113 SER A O 1
ATOM 847 N N . VAL A 1 114 ? 16.092 -1.364 -5.538 1.00 64.75 114 VAL A N 1
ATOM 848 C CA . VAL A 1 114 ? 15.902 -2.522 -4.652 1.00 64.75 114 VAL A CA 1
ATOM 849 C C . VAL A 1 114 ? 15.453 -3.728 -5.476 1.00 64.75 114 VAL A C 1
ATOM 851 O O . VAL A 1 114 ? 14.285 -3.860 -5.834 1.00 64.75 114 VAL A O 1
ATOM 854 N N . LYS A 1 115 ? 16.389 -4.643 -5.748 1.00 68.12 115 LYS A N 1
ATOM 855 C CA . LYS A 1 115 ? 16.102 -5.920 -6.413 1.00 68.12 115 LYS A CA 1
ATOM 856 C C . LYS A 1 115 ? 15.485 -6.894 -5.409 1.00 68.12 115 LYS A C 1
ATOM 858 O O . LYS A 1 115 ? 16.197 -7.565 -4.668 1.00 68.12 115 LYS A O 1
ATOM 863 N N . LEU A 1 116 ? 14.156 -6.942 -5.363 1.00 71.94 116 LEU A N 1
ATOM 864 C CA . LEU A 1 116 ? 13.413 -7.950 -4.608 1.00 71.94 116 LEU A CA 1
ATOM 865 C C . LEU A 1 116 ? 12.877 -9.006 -5.565 1.00 71.94 116 LEU A C 1
ATOM 867 O O . LEU A 1 116 ? 12.161 -8.685 -6.517 1.00 71.94 116 LEU A O 1
ATOM 871 N N . ALA A 1 117 ? 13.186 -10.267 -5.267 1.00 81.94 117 ALA A N 1
ATOM 872 C CA . ALA A 1 117 ? 12.642 -11.387 -6.010 1.00 81.94 117 ALA A CA 1
ATOM 873 C C . ALA A 1 117 ? 11.100 -11.369 -5.914 1.00 81.94 117 ALA A C 1
ATOM 875 O O . ALA A 1 117 ? 10.563 -11.244 -4.803 1.00 81.94 117 ALA A O 1
ATOM 876 N N . PRO A 1 118 ? 10.363 -11.521 -7.033 1.00 83.25 118 PRO A N 1
ATOM 877 C CA . PRO A 1 118 ? 8.901 -11.448 -7.036 1.00 83.25 118 PRO A CA 1
ATOM 878 C C . PRO A 1 118 ? 8.222 -12.411 -6.055 1.00 83.25 118 PRO A C 1
ATOM 880 O O . PRO A 1 118 ? 7.210 -12.061 -5.450 1.00 83.25 118 PRO A O 1
ATOM 883 N N . TRP A 1 119 ? 8.811 -13.589 -5.824 1.00 79.94 119 TRP A N 1
ATOM 884 C CA . TRP A 1 119 ? 8.294 -14.566 -4.863 1.00 79.94 119 TRP A CA 1
ATOM 885 C C . TRP A 1 119 ? 8.361 -14.061 -3.410 1.00 79.94 119 TRP A C 1
ATOM 887 O O . TRP A 1 119 ? 7.432 -14.295 -2.635 1.00 79.94 119 TRP A O 1
ATOM 897 N N . MET A 1 120 ? 9.419 -13.325 -3.040 1.00 85.81 120 MET A N 1
ATOM 898 C CA . MET A 1 120 ? 9.561 -12.765 -1.692 1.00 85.81 120 MET A CA 1
ATOM 899 C C . MET A 1 120 ? 8.487 -11.708 -1.459 1.00 85.81 120 MET A C 1
ATOM 901 O O . MET A 1 120 ? 7.770 -11.769 -0.461 1.00 85.81 120 MET A O 1
ATOM 905 N N . MET A 1 121 ? 8.314 -10.795 -2.419 1.00 87.81 121 MET A N 1
ATOM 906 C CA . MET A 1 121 ? 7.273 -9.768 -2.352 1.00 87.81 121 MET A CA 1
ATOM 907 C C . MET A 1 121 ? 5.877 -10.399 -2.258 1.00 87.81 121 MET A C 1
ATOM 909 O O . MET A 1 121 ? 5.081 -10.014 -1.405 1.00 87.81 121 MET A O 1
ATOM 913 N N . MET A 1 122 ? 5.619 -11.441 -3.055 1.00 87.81 122 MET A N 1
ATOM 914 C CA . MET A 1 122 ? 4.355 -12.179 -3.036 1.00 87.81 122 MET A CA 1
ATOM 915 C C . MET A 1 122 ? 4.075 -12.817 -1.669 1.00 87.81 122 MET A C 1
ATOM 917 O O . MET A 1 122 ? 2.934 -12.804 -1.211 1.00 87.81 122 MET A O 1
ATOM 921 N N . SER A 1 123 ? 5.098 -13.347 -0.991 1.00 90.75 123 SER A N 1
ATOM 922 C CA . SER A 1 123 ? 4.925 -13.940 0.340 1.00 90.75 123 SER A CA 1
ATOM 923 C C . SER A 1 123 ? 4.613 -12.899 1.420 1.00 90.75 123 SER A C 1
ATOM 925 O O . SER A 1 123 ? 3.744 -13.139 2.262 1.00 90.75 123 SER A O 1
ATOM 927 N N . ILE A 1 124 ? 5.253 -11.726 1.371 1.00 91.12 124 ILE A N 1
ATOM 928 C CA . ILE A 1 124 ? 4.973 -10.622 2.298 1.00 91.12 124 ILE A CA 1
ATOM 929 C C . ILE A 1 124 ? 3.555 -10.096 2.064 1.00 91.12 124 ILE A C 1
ATOM 931 O O . ILE A 1 124 ? 2.754 -10.045 3.003 1.00 91.12 124 ILE A O 1
ATOM 935 N N . ASP A 1 125 ? 3.215 -9.785 0.812 1.00 91.38 125 ASP A N 1
ATOM 936 C CA . ASP A 1 125 ? 1.900 -9.259 0.451 1.00 91.38 125 ASP A CA 1
ATOM 937 C C . ASP A 1 125 ? 0.787 -10.266 0.761 1.00 91.38 125 ASP A C 1
ATOM 939 O O . ASP A 1 125 ? -0.250 -9.906 1.324 1.00 91.38 125 ASP A O 1
ATOM 943 N N . GLY A 1 126 ? 1.027 -11.548 0.476 1.00 92.44 126 GLY A N 1
ATOM 944 C CA . GLY A 1 126 ? 0.107 -12.638 0.784 1.00 92.44 126 GLY A CA 1
ATOM 945 C C . GLY A 1 126 ? -0.111 -12.816 2.285 1.00 92.44 126 GLY A C 1
ATOM 946 O O . GLY A 1 126 ? -1.250 -12.978 2.723 1.00 92.44 126 GLY A O 1
ATOM 947 N N . THR A 1 127 ? 0.950 -12.723 3.091 1.00 94.75 127 THR A N 1
ATOM 948 C CA . THR A 1 127 ? 0.854 -12.847 4.555 1.00 94.75 127 THR A CA 1
ATOM 949 C C . THR A 1 127 ? 0.091 -11.674 5.163 1.00 94.75 127 THR A C 1
ATOM 951 O O . THR A 1 127 ? -0.776 -11.878 6.014 1.00 94.75 127 THR A O 1
ATOM 954 N N . LEU A 1 128 ? 0.359 -10.448 4.704 1.00 93.19 128 LEU A N 1
ATOM 955 C CA . LEU A 1 128 ? -0.355 -9.248 5.146 1.00 93.19 128 LEU A CA 1
ATOM 956 C C . LEU A 1 128 ? -1.838 -9.300 4.761 1.00 93.19 128 LEU A C 1
ATOM 958 O O . LEU A 1 128 ? -2.705 -9.040 5.601 1.00 93.19 128 LEU A O 1
ATOM 962 N N . LEU A 1 129 ? -2.140 -9.710 3.526 1.00 93.44 129 LEU A N 1
ATOM 963 C CA . LEU A 1 129 ? -3.511 -9.899 3.063 1.00 93.44 129 LEU A CA 1
ATOM 964 C C . LEU A 1 129 ? -4.239 -10.964 3.892 1.00 93.44 129 LEU A C 1
ATOM 966 O O . LEU A 1 129 ? -5.363 -10.735 4.346 1.00 93.44 129 LEU A O 1
ATOM 970 N N . LEU A 1 130 ? -3.596 -12.106 4.141 1.00 94.38 130 LEU A N 1
ATOM 971 C CA . LEU A 1 130 ? -4.163 -13.182 4.949 1.00 94.38 130 LEU A CA 1
ATOM 9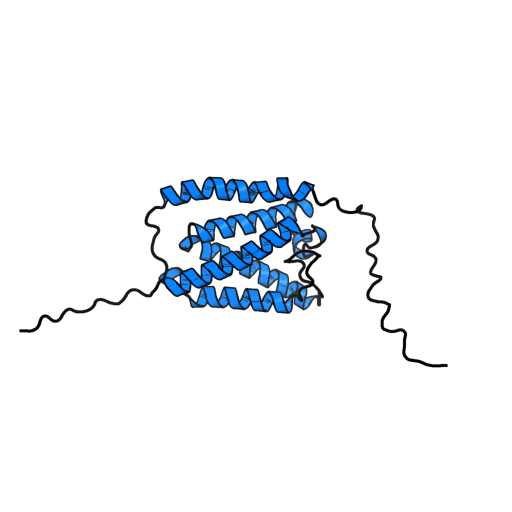72 C C . LEU A 1 130 ? -4.413 -12.717 6.384 1.00 94.38 130 LEU A C 1
ATOM 974 O O . LEU A 1 130 ? -5.504 -12.940 6.904 1.00 94.38 130 LEU A O 1
ATOM 978 N N . LEU A 1 131 ? -3.462 -12.010 7.001 1.00 93.62 131 LEU A N 1
ATOM 979 C CA . LEU A 1 131 ? -3.616 -11.427 8.335 1.00 93.62 131 LEU A CA 1
ATOM 980 C C . LEU A 1 131 ? -4.807 -10.458 8.390 1.00 93.62 131 LEU A C 1
ATOM 982 O O . LEU A 1 131 ? -5.621 -10.510 9.320 1.00 93.62 131 LEU A O 1
ATOM 986 N N . MET A 1 132 ? -4.950 -9.599 7.378 1.00 92.69 132 MET A N 1
ATOM 987 C CA . MET A 1 132 ? -6.073 -8.672 7.268 1.00 92.69 132 MET A CA 1
ATOM 988 C C . MET A 1 132 ? -7.405 -9.415 7.152 1.00 92.69 132 MET A C 1
ATOM 990 O O . MET A 1 132 ? -8.323 -9.116 7.918 1.00 92.69 132 MET A O 1
ATOM 994 N N . LEU A 1 133 ? -7.521 -10.415 6.278 1.00 92.56 133 LEU A N 1
ATOM 995 C CA . LEU A 1 133 ? -8.755 -11.195 6.124 1.00 92.56 133 LEU A CA 1
ATOM 996 C C . LEU A 1 133 ? -9.071 -12.036 7.370 1.00 92.56 133 LEU A C 1
ATOM 998 O O . LEU A 1 133 ? -10.228 -12.098 7.801 1.00 92.56 133 LEU A O 1
ATOM 1002 N N . TRP A 1 134 ? -8.050 -12.614 8.004 1.00 92.94 134 TRP A N 1
ATOM 1003 C CA . TRP A 1 134 ? -8.179 -13.392 9.236 1.00 92.94 134 TRP A CA 1
ATOM 1004 C C . TRP A 1 134 ? -8.711 -12.543 10.391 1.00 92.94 134 TRP A C 1
ATOM 1006 O O . TRP A 1 134 ? -9.549 -12.995 11.173 1.00 92.94 134 TRP A O 1
ATOM 1016 N N . SER A 1 135 ? -8.291 -11.278 10.472 1.00 88.69 135 SER A N 1
ATOM 1017 C CA . SER A 1 135 ? -8.760 -10.338 11.496 1.00 88.69 135 SER A CA 1
ATOM 1018 C C . SER A 1 135 ? -10.243 -9.937 11.354 1.00 88.69 135 SER A C 1
ATOM 1020 O O . SER A 1 135 ? -10.803 -9.302 12.256 1.00 88.69 135 SER A O 1
ATOM 1022 N N . ARG A 1 136 ? -10.899 -10.330 10.247 1.00 87.94 136 ARG A N 1
ATOM 1023 C CA . ARG A 1 136 ? -12.324 -10.101 9.938 1.00 87.94 136 ARG A CA 1
ATOM 1024 C C . ARG A 1 136 ? -12.757 -8.641 10.155 1.00 87.94 136 ARG A C 1
ATOM 1026 O O . ARG A 1 136 ? -13.703 -8.379 10.914 1.00 87.94 136 ARG A O 1
ATOM 1033 N N . PRO A 1 137 ? -12.123 -7.667 9.475 1.00 84.25 137 PRO A N 1
ATOM 1034 C CA . PRO A 1 137 ? -12.364 -6.240 9.687 1.00 84.25 137 PRO A CA 1
ATOM 1035 C C . PRO A 1 137 ? -13.833 -5.841 9.482 1.00 84.25 137 PRO A C 1
ATOM 1037 O O . PRO A 1 137 ? -14.328 -4.933 10.152 1.00 84.25 137 PRO A O 1
ATOM 1040 N N . TRP A 1 138 ? -14.575 -6.570 8.641 1.00 86.44 138 TRP A N 1
ATOM 1041 C CA . TRP A 1 138 ? -16.004 -6.345 8.403 1.00 86.44 138 TRP A CA 1
ATOM 1042 C C . TRP A 1 138 ? -16.898 -6.578 9.636 1.00 86.44 138 TRP A C 1
ATOM 1044 O O . TRP A 1 138 ? -17.937 -5.920 9.757 1.00 86.44 138 TRP A O 1
ATOM 1054 N N . LYS A 1 139 ? -16.501 -7.457 10.571 1.00 84.19 139 LYS A N 1
ATOM 1055 C CA . LYS A 1 139 ? -17.246 -7.742 11.817 1.00 84.19 139 LYS A CA 1
ATOM 1056 C C . LYS A 1 139 ? -16.723 -6.954 13.019 1.00 84.19 139 LYS A C 1
ATOM 1058 O O . LYS A 1 139 ? -17.515 -6.560 13.870 1.00 84.19 139 LYS A O 1
ATOM 1063 N N . SER A 1 140 ? -15.414 -6.712 13.078 1.00 80.94 140 SER A N 1
ATOM 1064 C CA . SER A 1 140 ? -14.747 -6.207 14.289 1.00 80.94 140 SER A CA 1
ATOM 1065 C C . SER A 1 140 ? -14.613 -4.678 14.350 1.00 80.94 140 SER A C 1
ATOM 1067 O O . SER A 1 140 ? -14.367 -4.127 15.421 1.00 80.94 140 SER A O 1
ATOM 1069 N N . LEU A 1 141 ? -14.758 -3.957 13.230 1.00 82.69 141 LEU A N 1
ATOM 1070 C CA . LEU A 1 141 ? -14.554 -2.503 13.202 1.00 82.69 141 LEU A CA 1
ATOM 1071 C C . LEU A 1 141 ? -15.820 -1.709 13.574 1.00 82.69 141 LEU A C 1
ATOM 1073 O O . LEU A 1 141 ? -16.854 -1.862 12.911 1.00 82.69 141 LEU A O 1
ATOM 1077 N N . PRO A 1 142 ? -15.743 -0.789 14.559 1.00 77.75 142 PRO A N 1
ATOM 1078 C CA . PRO A 1 142 ? -16.872 0.056 14.936 1.00 77.75 142 PRO A CA 1
ATOM 1079 C C . PRO A 1 142 ? -17.233 1.061 13.830 1.00 77.75 142 PRO A C 1
ATOM 1081 O O . PRO A 1 142 ? -16.388 1.459 13.023 1.00 77.75 142 PRO A O 1
ATOM 1084 N N . LYS A 1 143 ? -18.499 1.500 13.810 1.00 78.38 143 LYS A N 1
ATOM 1085 C CA . LYS A 1 143 ? -18.949 2.600 12.942 1.00 78.38 143 LYS A CA 1
ATOM 1086 C C . LYS A 1 143 ? -18.235 3.902 13.329 1.00 78.38 143 LYS A C 1
ATOM 1088 O O . LYS A 1 143 ? -17.910 4.128 14.492 1.00 78.38 143 LYS A O 1
ATOM 1093 N N . THR A 1 144 ? -17.979 4.753 12.341 1.00 76.50 144 THR A N 1
ATOM 1094 C CA . THR A 1 144 ? -17.264 6.021 12.524 1.00 76.50 144 THR A CA 1
ATOM 1095 C C . THR A 1 144 ? -18.091 7.013 13.341 1.00 76.50 144 THR A C 1
ATOM 1097 O O . THR A 1 144 ? -19.145 7.441 12.887 1.00 76.50 144 THR A O 1
ATOM 1100 N N . SER A 1 145 ? -17.583 7.433 14.501 1.00 71.19 145 SER A N 1
ATOM 1101 C CA . SER A 1 145 ? -18.292 8.357 15.402 1.00 71.19 145 SER A CA 1
ATOM 1102 C C . SER A 1 145 ? -18.230 9.832 14.976 1.00 71.19 145 SER A C 1
ATOM 1104 O O . SER A 1 145 ? -19.062 10.620 15.401 1.00 71.19 145 SER A O 1
ATOM 1106 N N . LYS A 1 146 ? -17.237 10.226 14.162 1.00 83.50 146 LYS A N 1
ATOM 1107 C CA . LYS A 1 146 ? -17.023 11.616 13.703 1.00 83.50 146 LYS A CA 1
ATOM 1108 C C . LYS A 1 146 ? -16.690 11.663 12.201 1.00 83.50 146 LYS A C 1
ATOM 1110 O O . LYS A 1 146 ? -15.532 11.888 11.845 1.00 83.50 146 LYS A O 1
ATOM 1115 N N . PRO A 1 147 ? -17.657 11.386 11.307 1.00 82.69 147 PRO A N 1
ATOM 1116 C CA . PRO A 1 147 ? -17.396 11.292 9.868 1.00 82.69 147 PRO A CA 1
ATOM 1117 C C . PRO A 1 147 ? -16.993 12.639 9.253 1.00 82.69 147 PRO A C 1
ATOM 1119 O O . PRO A 1 147 ? -16.086 12.675 8.431 1.00 82.69 147 PRO A O 1
ATOM 1122 N N . MET A 1 148 ? -17.591 13.744 9.705 1.00 84.19 148 MET A N 1
ATOM 1123 C CA . MET A 1 148 ? -17.329 15.077 9.152 1.00 84.19 148 MET A CA 1
ATOM 1124 C C . MET A 1 148 ? -15.902 15.567 9.432 1.00 84.19 148 MET A C 1
ATOM 1126 O O . MET A 1 148 ? -15.227 16.035 8.524 1.00 84.19 148 MET A O 1
ATOM 1130 N N . LEU A 1 149 ? -15.391 15.360 10.651 1.00 84.88 149 LEU A N 1
ATOM 1131 C CA . LEU A 1 149 ? -14.003 15.699 10.995 1.00 84.88 149 LEU A CA 1
ATOM 1132 C C . LEU A 1 149 ? -12.991 14.910 10.147 1.00 84.88 149 LEU A C 1
ATOM 1134 O O . LEU A 1 149 ? -11.967 15.444 9.734 1.00 84.88 149 LEU A O 1
ATOM 1138 N N . ARG A 1 150 ? -13.288 13.637 9.863 1.00 85.31 150 ARG A N 1
ATOM 1139 C CA . ARG A 1 150 ? -12.437 12.788 9.019 1.00 85.31 150 ARG A CA 1
ATOM 1140 C C . ARG A 1 150 ? -12.485 13.190 7.548 1.00 85.31 150 ARG A C 1
ATOM 1142 O O . ARG A 1 150 ? -11.457 13.107 6.897 1.00 85.31 150 ARG A O 1
ATOM 1149 N N . LEU A 1 151 ? -13.627 13.668 7.045 1.00 84.50 151 LEU A N 1
ATOM 1150 C CA . LEU A 1 151 ? -13.726 14.265 5.705 1.00 84.50 151 LEU A CA 1
ATOM 1151 C C . LEU A 1 151 ? -12.856 15.506 5.584 1.00 84.50 151 LEU A C 1
ATOM 1153 O O . LEU A 1 151 ? -12.057 15.585 4.658 1.00 84.50 151 LEU A O 1
ATOM 1157 N N . VAL A 1 152 ? -12.944 16.417 6.553 1.00 86.56 152 VAL A N 1
ATOM 1158 C CA . VAL A 1 152 ? -12.112 17.628 6.565 1.00 86.56 152 VAL A CA 1
ATOM 1159 C C . VAL A 1 152 ? -10.621 17.279 6.596 1.00 86.56 152 VAL A C 1
ATOM 1161 O O . VAL A 1 152 ? -9.846 17.911 5.893 1.00 86.56 152 VAL A O 1
ATOM 1164 N N . ALA A 1 153 ? -10.221 16.245 7.344 1.00 85.19 153 ALA A N 1
ATOM 1165 C CA . ALA A 1 153 ? -8.837 15.765 7.356 1.00 85.19 153 ALA A CA 1
ATOM 1166 C C . ALA A 1 153 ? -8.432 15.014 6.071 1.00 85.19 153 ALA A C 1
ATOM 1168 O O . ALA A 1 153 ? -7.267 15.067 5.685 1.00 85.19 153 ALA A O 1
ATOM 1169 N N . LEU A 1 154 ? -9.364 14.325 5.398 1.00 85.50 154 LEU A N 1
ATOM 1170 C CA . LEU A 1 154 ? -9.072 13.581 4.169 1.00 85.50 154 LEU A CA 1
ATOM 1171 C C . LEU A 1 154 ? -8.737 14.528 3.023 1.00 85.50 154 LEU A C 1
ATOM 1173 O O . LEU A 1 154 ? -7.782 14.258 2.308 1.00 85.50 154 LEU A O 1
ATOM 1177 N N . VAL A 1 155 ? -9.495 15.612 2.845 1.00 85.62 155 VAL A N 1
ATOM 1178 C CA . VAL A 1 155 ? -9.333 16.526 1.701 1.00 85.62 155 VAL A CA 1
ATOM 1179 C C . VAL A 1 155 ? -7.879 16.985 1.505 1.00 85.62 155 VAL A C 1
ATOM 1181 O O . VAL A 1 155 ? -7.348 16.737 0.424 1.00 85.62 155 VAL A O 1
ATOM 1184 N N . PRO A 1 156 ? -7.179 17.573 2.497 1.00 85.44 156 PRO A N 1
ATOM 1185 C CA . PRO A 1 156 ? -5.795 18.000 2.303 1.00 85.44 156 PRO A CA 1
ATOM 1186 C C . PRO A 1 156 ? -4.844 16.819 2.068 1.00 85.44 156 PRO A C 1
ATOM 1188 O O . PRO A 1 156 ? -3.968 16.913 1.215 1.00 85.44 156 PRO A O 1
ATOM 1191 N N . ILE A 1 157 ? -5.030 15.686 2.756 1.00 85.94 157 ILE A N 1
ATOM 1192 C CA . ILE A 1 157 ? -4.179 14.497 2.576 1.00 85.94 157 ILE A CA 1
ATOM 1193 C C . ILE A 1 157 ? -4.353 13.914 1.172 1.00 85.94 157 ILE A C 1
ATOM 1195 O O . ILE A 1 157 ? -3.377 13.515 0.542 1.00 85.94 157 ILE A O 1
ATOM 1199 N N . PHE A 1 158 ? -5.582 13.887 0.666 1.00 86.44 158 PHE A N 1
ATOM 1200 C CA . PHE A 1 158 ? -5.913 13.389 -0.661 1.00 86.44 158 PHE A CA 1
ATOM 1201 C C . PHE A 1 158 ? -5.344 14.303 -1.747 1.00 86.44 158 PHE A C 1
ATOM 1203 O O . PHE A 1 158 ? -4.710 13.825 -2.683 1.00 86.44 158 PHE A O 1
ATOM 1210 N N . VAL A 1 159 ? -5.483 15.622 -1.578 1.00 86.50 159 VAL A N 1
ATOM 1211 C CA . VAL A 1 159 ? -4.881 16.623 -2.470 1.00 86.50 159 VAL A CA 1
ATOM 1212 C C . VAL A 1 159 ? -3.360 16.463 -2.514 1.00 86.50 159 VAL A C 1
ATOM 1214 O O . VAL A 1 159 ? -2.789 16.391 -3.599 1.00 86.50 159 VAL A O 1
ATOM 1217 N N . VAL A 1 160 ? -2.696 16.326 -1.363 1.00 86.00 160 VAL A N 1
ATOM 1218 C CA . VAL A 1 160 ? -1.242 16.098 -1.309 1.00 86.00 160 VAL A CA 1
ATOM 1219 C C . VAL A 1 160 ? -0.865 14.767 -1.962 1.00 86.00 160 VAL A C 1
ATOM 1221 O O . VAL A 1 160 ? 0.073 14.729 -2.751 1.00 86.00 160 VAL A O 1
ATOM 1224 N N . SER A 1 161 ? -1.616 13.698 -1.695 1.00 86.00 161 SER A N 1
ATOM 1225 C CA . SER A 1 161 ? -1.383 12.361 -2.266 1.00 86.00 161 SER A CA 1
ATOM 1226 C C . SER A 1 161 ? -1.488 12.347 -3.791 1.00 86.00 161 SER A C 1
ATOM 1228 O O . SER A 1 161 ? -0.754 11.617 -4.452 1.00 86.00 161 SER A O 1
ATOM 1230 N N . PHE A 1 162 ? -2.381 13.167 -4.349 1.00 85.44 162 PHE A N 1
ATOM 1231 C CA . PHE A 1 162 ? -2.575 13.277 -5.790 1.00 85.44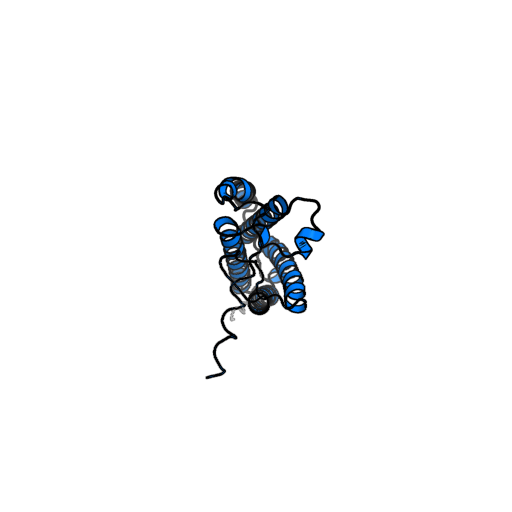 162 PHE A CA 1
ATOM 1232 C C . PHE A 1 162 ? -1.569 14.226 -6.446 1.00 85.44 162 PHE A C 1
ATOM 1234 O O . PHE A 1 162 ? -1.133 13.971 -7.558 1.00 85.44 162 PHE A O 1
ATOM 1241 N N . ILE A 1 163 ? -1.166 15.307 -5.776 1.00 83.50 163 ILE A N 1
ATOM 1242 C CA . ILE A 1 163 ? -0.238 16.299 -6.343 1.00 83.50 163 ILE A CA 1
ATOM 1243 C C . ILE A 1 163 ? 1.223 15.843 -6.228 1.00 83.50 163 ILE A C 1
ATOM 1245 O O . ILE A 1 163 ? 2.017 16.098 -7.136 1.00 83.50 163 ILE A O 1
ATOM 1249 N N . ALA A 1 164 ? 1.590 15.156 -5.143 1.00 80.81 164 ALA A N 1
ATOM 1250 C CA . ALA A 1 164 ? 2.976 14.782 -4.856 1.00 80.81 164 ALA A CA 1
ATOM 1251 C C . ALA A 1 164 ? 3.674 14.009 -5.998 1.00 80.81 164 ALA A C 1
ATOM 1253 O O . ALA A 1 164 ? 4.810 14.365 -6.322 1.00 80.81 164 ALA A O 1
ATOM 1254 N N . PRO A 1 165 ? 3.034 13.034 -6.681 1.00 79.38 165 PRO A N 1
ATOM 1255 C CA . PRO A 1 165 ? 3.654 12.332 -7.809 1.00 79.38 165 PRO A CA 1
ATOM 1256 C C . PRO A 1 165 ? 3.911 13.206 -9.042 1.00 79.38 165 PRO A C 1
ATOM 1258 O O . PRO A 1 165 ? 4.689 12.819 -9.905 1.00 79.38 165 PRO A O 1
ATOM 1261 N N . TRP A 1 166 ? 3.293 14.382 -9.155 1.00 79.62 166 TRP A N 1
ATOM 1262 C CA . TRP A 1 166 ? 3.562 15.313 -10.255 1.00 79.62 166 TRP A CA 1
ATOM 1263 C C . TRP A 1 166 ? 4.597 16.371 -9.883 1.00 79.62 166 TRP A C 1
ATOM 1265 O O . TRP A 1 166 ? 5.330 16.824 -10.758 1.00 79.62 166 TRP A O 1
ATOM 1275 N N . THR A 1 167 ? 4.694 16.752 -8.608 1.00 78.38 167 THR A N 1
ATOM 1276 C CA . THR A 1 167 ? 5.612 17.810 -8.157 1.00 78.38 167 THR A CA 1
ATOM 1277 C C . THR A 1 167 ? 6.985 17.286 -7.753 1.00 78.38 167 THR A C 1
ATOM 1279 O O . THR A 1 167 ? 7.988 17.947 -8.013 1.00 78.38 167 THR A O 1
ATOM 1282 N N . LEU A 1 168 ? 7.058 16.100 -7.144 1.00 70.06 168 LEU A N 1
ATOM 1283 C CA . LEU A 1 168 ? 8.320 15.533 -6.651 1.00 70.06 168 LEU A CA 1
ATOM 1284 C C . LEU A 1 168 ? 9.073 14.735 -7.724 1.00 70.06 168 LEU A C 1
ATOM 1286 O O . LEU A 1 168 ? 10.296 14.649 -7.687 1.00 70.06 168 LEU A O 1
ATOM 1290 N N . PHE A 1 169 ? 8.357 14.222 -8.724 1.00 60.03 169 PHE A N 1
ATOM 1291 C CA . PHE A 1 169 ? 8.901 13.345 -9.767 1.00 60.03 169 PHE A CA 1
ATOM 1292 C C . PHE A 1 169 ? 9.632 14.096 -10.899 1.00 60.03 169 PHE A C 1
ATOM 1294 O O . PHE A 1 169 ? 10.211 13.469 -11.779 1.00 60.03 169 PHE A O 1
ATOM 1301 N N . ILE A 1 170 ? 9.624 15.437 -10.894 1.00 51.16 170 ILE A N 1
ATOM 1302 C CA . ILE A 1 170 ? 10.330 16.270 -11.891 1.00 51.16 170 ILE A CA 1
ATOM 1303 C C . ILE A 1 170 ? 11.854 16.301 -11.649 1.00 51.16 170 ILE A C 1
ATOM 1305 O O . ILE A 1 170 ? 12.600 16.688 -12.537 1.00 51.16 170 ILE A O 1
ATOM 1309 N N . LYS A 1 171 ? 12.350 15.852 -10.486 1.00 48.53 171 LYS A N 1
ATOM 1310 C CA . LYS A 1 171 ? 13.786 15.919 -10.147 1.00 48.53 171 LYS A CA 1
ATOM 1311 C C . LYS A 1 171 ? 14.620 14.681 -10.488 1.00 48.53 171 LYS A C 1
ATOM 1313 O O . LYS A 1 171 ? 15.825 14.710 -10.267 1.00 48.53 171 LYS A O 1
ATOM 1318 N N . VAL A 1 172 ? 14.021 13.611 -11.005 1.00 48.41 172 VAL A N 1
ATOM 1319 C CA . VAL A 1 172 ? 14.781 12.438 -11.460 1.00 48.41 172 VAL A CA 1
ATOM 1320 C C . VAL A 1 172 ? 14.961 12.560 -12.970 1.00 48.41 172 VAL A C 1
ATOM 1322 O O . VAL A 1 172 ? 14.156 12.052 -13.747 1.00 48.41 172 VAL A O 1
ATOM 1325 N N . GLU A 1 173 ? 15.983 13.311 -13.385 1.00 43.38 173 GLU A N 1
ATOM 1326 C CA . GLU A 1 173 ? 16.445 13.320 -14.775 1.00 43.38 173 GLU A CA 1
ATOM 1327 C C . GLU A 1 173 ? 16.869 11.899 -15.153 1.00 43.38 173 GLU A C 1
ATOM 1329 O O . GLU A 1 173 ? 17.779 11.320 -14.560 1.00 43.38 173 GLU A O 1
ATOM 1334 N N . MET A 1 174 ? 16.158 11.313 -16.114 1.00 47.28 174 MET A N 1
ATOM 1335 C CA . MET A 1 174 ? 16.499 10.010 -16.671 1.00 47.28 174 MET A CA 1
ATOM 1336 C C . MET A 1 174 ? 17.415 10.188 -17.883 1.00 47.28 174 MET A C 1
ATOM 1338 O O . MET A 1 174 ? 17.234 11.143 -18.646 1.00 47.28 174 MET A O 1
ATOM 1342 N N . PRO A 1 175 ? 18.369 9.265 -18.095 1.00 41.41 175 PRO A N 1
ATOM 1343 C CA . PRO A 1 175 ? 19.138 9.228 -19.326 1.00 41.41 175 PRO A CA 1
ATOM 1344 C C . PRO A 1 175 ? 18.218 8.978 -20.539 1.00 41.41 175 PRO A C 1
ATOM 1346 O O . PRO A 1 175 ? 17.116 8.442 -20.383 1.00 41.41 175 PRO A O 1
ATOM 1349 N N . PRO A 1 176 ? 18.643 9.389 -21.747 1.00 36.78 176 PRO A N 1
ATOM 1350 C CA . PRO A 1 176 ? 17.804 9.409 -22.940 1.00 36.78 176 PRO A CA 1
ATOM 1351 C C . PRO A 1 176 ? 17.262 8.026 -23.312 1.00 36.78 176 PRO A C 1
ATOM 1353 O O . PRO A 1 176 ? 17.915 7.009 -23.095 1.00 36.78 176 PRO A O 1
ATOM 1356 N N . LYS A 1 177 ? 16.092 8.025 -23.960 1.00 46.09 177 LYS A N 1
ATOM 1357 C CA . LYS A 1 177 ? 15.347 6.865 -24.488 1.00 46.09 177 LYS A CA 1
ATOM 1358 C C . LYS A 1 177 ? 16.168 5.926 -25.395 1.00 46.09 177 LYS A C 1
ATOM 1360 O O . LYS A 1 177 ? 15.760 4.789 -25.598 1.00 46.09 177 LYS A O 1
ATOM 1365 N N . ASP A 1 178 ? 17.319 6.389 -25.879 1.00 46.44 178 ASP A N 1
ATOM 1366 C CA . ASP A 1 178 ? 18.224 5.657 -26.770 1.00 46.44 178 ASP A CA 1
ATOM 1367 C C . ASP A 1 178 ? 19.477 5.117 -26.059 1.00 46.44 178 ASP A C 1
ATOM 1369 O O . ASP A 1 178 ? 20.408 4.648 -26.714 1.00 46.44 178 ASP A O 1
ATOM 1373 N N . ALA A 1 179 ? 19.540 5.176 -24.724 1.00 39.25 179 ALA A N 1
ATOM 1374 C CA . ALA A 1 179 ? 20.594 4.485 -23.996 1.00 39.25 179 ALA A CA 1
ATOM 1375 C C . ALA A 1 179 ? 20.386 2.968 -24.166 1.00 39.25 179 ALA A C 1
ATOM 1377 O O . ALA A 1 179 ? 19.326 2.460 -23.783 1.00 39.25 179 ALA A O 1
ATOM 1378 N N . PRO A 1 180 ? 21.350 2.232 -24.751 1.00 33.97 180 PRO A N 1
ATOM 1379 C CA . PRO A 1 180 ? 21.230 0.791 -24.881 1.00 33.97 180 PRO A CA 1
ATOM 1380 C C . PRO A 1 180 ? 21.018 0.192 -23.491 1.00 33.97 180 PRO A C 1
ATOM 1382 O O . PRO A 1 180 ? 21.698 0.563 -22.533 1.00 33.97 180 PRO A O 1
ATOM 1385 N N . VAL A 1 181 ? 20.066 -0.735 -23.385 1.00 43.66 181 VAL A N 1
ATOM 1386 C CA . VAL A 1 181 ? 19.950 -1.632 -22.235 1.00 43.66 181 VAL A CA 1
ATOM 1387 C C . VAL A 1 181 ? 21.213 -2.486 -22.239 1.00 43.66 181 VAL A C 1
ATOM 1389 O O . VAL A 1 181 ? 21.249 -3.559 -22.838 1.00 43.66 181 VAL A O 1
ATOM 1392 N N . THR A 1 182 ? 22.291 -1.991 -21.637 1.00 38.06 182 THR A N 1
ATOM 1393 C CA . THR A 1 182 ? 23.484 -2.790 -21.403 1.00 38.06 182 THR A CA 1
ATOM 1394 C C . THR A 1 182 ? 23.122 -3.832 -20.354 1.00 38.06 182 THR A C 1
ATOM 1396 O O . THR A 1 182 ? 23.116 -3.584 -19.152 1.00 38.06 182 THR A O 1
ATOM 1399 N N . GLN A 1 183 ? 22.832 -5.039 -20.839 1.00 40.59 183 GLN A N 1
ATOM 1400 C CA . GLN A 1 183 ? 22.859 -6.278 -20.060 1.00 40.59 183 GLN A CA 1
ATOM 1401 C C . GLN A 1 183 ? 24.294 -6.677 -19.637 1.00 40.59 183 GLN A C 1
ATOM 1403 O O . GLN A 1 183 ? 24.521 -7.771 -19.126 1.00 40.59 183 GLN A O 1
ATOM 1408 N N . GLU A 1 184 ? 25.275 -5.783 -19.781 1.00 38.44 184 GLU A N 1
ATOM 1409 C CA . GLU A 1 184 ? 26.674 -5.979 -19.397 1.00 38.44 184 GLU A CA 1
ATOM 1410 C C . GLU A 1 184 ? 26.882 -5.831 -17.880 1.00 38.44 184 GLU A C 1
ATOM 1412 O O . GLU A 1 184 ? 27.574 -4.937 -17.402 1.00 38.44 184 GLU A O 1
ATOM 1417 N N . THR A 1 185 ? 26.283 -6.702 -17.068 1.00 38.97 185 THR A N 1
ATOM 1418 C CA . THR A 1 185 ? 26.879 -7.066 -15.760 1.00 38.97 185 THR A CA 1
ATOM 1419 C C . THR A 1 185 ? 26.562 -8.509 -15.336 1.00 38.97 185 THR A C 1
ATOM 1421 O O . THR A 1 185 ? 26.926 -8.909 -14.234 1.00 38.97 185 THR A O 1
ATOM 1424 N N . GLN A 1 186 ? 25.927 -9.335 -16.182 1.00 41.28 186 GLN A N 1
ATOM 1425 C CA . GLN A 1 186 ? 25.793 -10.779 -15.910 1.00 41.28 186 GLN A CA 1
ATOM 1426 C C . GLN A 1 186 ? 26.697 -11.684 -16.768 1.00 41.28 186 GLN A C 1
ATOM 1428 O O . GLN A 1 186 ? 26.742 -12.886 -16.531 1.00 41.28 186 GLN A O 1
ATOM 1433 N N . GLU A 1 187 ? 27.513 -11.125 -17.667 1.00 39.91 187 GLU A N 1
ATOM 1434 C CA . GLU A 1 187 ? 28.478 -11.873 -18.493 1.00 39.91 187 GLU A CA 1
ATOM 1435 C C . GLU A 1 187 ? 29.940 -11.632 -18.058 1.00 39.91 187 GLU A C 1
ATOM 1437 O O . GLU A 1 187 ? 30.817 -11.391 -18.875 1.00 39.91 187 GLU A O 1
ATOM 1442 N N . ASN A 1 188 ? 30.242 -11.633 -16.753 1.00 38.94 188 ASN A N 1
ATOM 1443 C CA . ASN A 1 188 ? 31.647 -11.638 -16.300 1.00 38.94 188 ASN A CA 1
ATOM 1444 C C . ASN A 1 188 ? 31.883 -12.437 -15.008 1.00 38.94 188 ASN A C 1
ATOM 1446 O O . ASN A 1 188 ? 32.643 -12.026 -14.139 1.00 38.94 188 ASN A O 1
ATOM 1450 N N . ASN A 1 189 ? 31.201 -13.574 -14.847 1.00 44.25 189 ASN A N 1
ATOM 1451 C CA . ASN A 1 189 ? 31.526 -14.525 -13.774 1.00 44.25 189 ASN A CA 1
ATOM 1452 C C . ASN A 1 189 ? 31.468 -16.005 -14.190 1.00 44.25 189 ASN A C 1
ATOM 1454 O O . ASN A 1 189 ? 31.525 -16.875 -13.331 1.00 44.25 189 ASN A O 1
ATOM 1458 N N . ASN A 1 190 ? 31.439 -16.299 -15.496 1.00 44.72 190 ASN A N 1
ATOM 1459 C CA . ASN A 1 190 ? 31.559 -17.668 -16.025 1.00 44.72 190 ASN A CA 1
ATOM 1460 C C . ASN A 1 190 ? 32.844 -17.884 -16.849 1.00 44.72 190 ASN A C 1
ATOM 1462 O O . ASN A 1 190 ? 32.900 -18.775 -17.687 1.00 44.72 190 ASN A O 1
ATOM 1466 N N . GLY A 1 191 ? 33.882 -17.075 -16.614 1.00 44.38 191 GLY A N 1
ATOM 1467 C CA . GLY A 1 191 ? 35.115 -17.083 -17.408 1.00 44.38 191 GLY A CA 1
ATOM 1468 C C . GLY A 1 191 ? 36.405 -17.306 -16.621 1.00 44.38 191 GLY A C 1
ATOM 1469 O O . GLY A 1 191 ? 37.441 -16.834 -17.069 1.00 44.38 191 GLY A O 1
ATOM 1470 N N . VAL A 1 192 ? 36.377 -17.963 -15.454 1.00 47.25 192 VAL A N 1
ATOM 1471 C CA . VAL A 1 192 ? 37.610 -18.392 -14.759 1.00 47.25 192 VAL A CA 1
ATOM 1472 C C . VAL A 1 192 ? 37.405 -19.759 -14.111 1.00 47.25 192 VAL A C 1
ATOM 1474 O O . VAL A 1 192 ? 37.213 -19.872 -12.907 1.00 47.25 192 VAL A O 1
ATOM 1477 N N . ILE A 1 193 ? 37.429 -20.798 -14.938 1.00 47.75 193 ILE A N 1
ATOM 1478 C CA . ILE A 1 193 ? 37.988 -22.119 -14.624 1.00 47.75 193 ILE A CA 1
ATOM 1479 C C . ILE A 1 193 ? 38.157 -22.838 -15.958 1.00 47.75 193 ILE A C 1
ATOM 1481 O O . ILE A 1 193 ? 37.211 -23.425 -16.453 1.00 47.75 193 ILE A O 1
ATOM 1485 N N . ASP A 1 194 ? 39.334 -22.680 -16.559 1.00 36.53 194 ASP A N 1
ATOM 1486 C CA . ASP A 1 194 ? 40.069 -23.721 -17.282 1.00 36.53 194 ASP A CA 1
ATOM 1487 C C . ASP A 1 194 ? 41.484 -23.179 -17.518 1.00 36.53 194 ASP A C 1
ATOM 1489 O O . ASP A 1 194 ? 41.680 -22.105 -18.085 1.00 36.53 194 ASP A O 1
ATOM 1493 N N . GLY A 1 195 ? 42.466 -23.872 -16.943 1.00 41.44 195 GLY A N 1
ATOM 1494 C CA . GLY A 1 195 ? 43.867 -23.467 -16.953 1.00 41.44 195 GLY A CA 1
ATOM 1495 C C . GLY A 1 195 ? 44.567 -23.721 -18.282 1.00 41.44 195 GLY A C 1
ATOM 1496 O O . GLY A 1 195 ? 44.198 -24.641 -19.002 1.00 41.44 195 GLY A O 1
ATOM 1497 N N . PHE A 1 196 ? 45.605 -22.926 -18.542 1.00 40.25 196 PHE A N 1
ATOM 1498 C CA . PHE A 1 196 ? 46.909 -23.302 -19.101 1.00 40.25 196 PHE A CA 1
ATOM 1499 C C . PHE A 1 196 ? 47.868 -22.117 -18.941 1.00 40.25 196 PHE A C 1
ATOM 1501 O O . PHE A 1 196 ? 47.406 -20.964 -19.095 1.00 40.25 196 PHE A O 1
#

Radius of gyration: 22.13 Å; chains: 1; bounding box: 78×42×74 Å

Sequence (196 aa):
MSQFNPAGPSRPSSAPARLAIFLCMAWLLMGALFKLLKGSPADLPPQIVEISPWDSYNTFRGAIAIELCIAAIALLWPRLGWFFLTAIYLVFLGVLGKLVAAGAESCGCMGSSVKLAPWMMMSIDGTLLLLMLWSRPWKSLPKTSKPMLRLVALVPIFVVSFIAPWTLFIKVEMPPKDAPVTQETQENNNGVIDGF